Protein AF-A0A2A4JPV9-F1 (afdb_monomer)

Mean predicted aligned error: 15.72 Å

Solvent-accessible surface area (backbone atoms only — not comparable to full-atom values): 13067 Å² total; per-residue (Å²): 97,68,71,51,54,51,52,48,50,53,47,44,52,49,51,55,48,51,46,51,48,64,70,69,53,55,75,88,64,65,41,64,69,48,36,53,55,52,49,54,53,50,52,53,49,48,54,51,44,51,56,45,47,54,53,47,66,71,63,59,59,76,84,37,68,59,58,73,64,44,46,64,63,56,46,50,50,50,51,53,53,44,51,50,53,42,50,56,51,40,53,50,53,59,53,51,73,73,60,74,78,79,79,88,81,81,82,90,82,85,83,90,85,87,80,87,80,79,89,76,84,79,83,82,92,78,84,88,71,63,70,64,54,51,55,50,52,52,53,53,47,54,50,44,51,53,55,38,49,55,50,59,75,66,60,55,70,91,74,55,86,49,64,66,51,46,52,50,50,50,49,53,52,49,59,46,46,52,58,46,56,55,52,46,57,59,35,50,74,61,61,41,73,74,40,59,68,59,50,54,52,51,53,50,53,50,51,51,51,54,50,52,53,51,53,50,65,73,75,101

pLDDT: mean 81.53, std 18.92, range [29.28, 98.06]

Structure (mmCIF, N/CA/C/O backbone):
data_AF-A0A2A4JPV9-F1
#
_entry.id   AF-A0A2A4JPV9-F1
#
loop_
_atom_site.group_PDB
_atom_site.id
_atom_site.type_symbol
_atom_site.label_atom_id
_atom_site.label_alt_id
_atom_site.label_comp_id
_atom_site.label_asym_id
_atom_site.label_entity_id
_atom_site.label_seq_id
_atom_site.pdbx_PDB_ins_code
_atom_site.Cartn_x
_atom_site.Cartn_y
_atom_site.Cartn_z
_atom_site.occupancy
_atom_site.B_iso_or_equiv
_atom_site.auth_seq_id
_atom_site.auth_comp_id
_atom_site.auth_asym_id
_atom_site.auth_atom_id
_atom_site.pdbx_PDB_model_num
ATOM 1 N N . MET A 1 1 ? 19.547 -4.949 4.129 1.00 78.19 1 MET A N 1
ATOM 2 C CA . MET A 1 1 ? 18.285 -5.699 3.977 1.00 78.19 1 MET A CA 1
ATOM 3 C C . MET A 1 1 ? 18.030 -6.588 5.204 1.00 78.19 1 MET A C 1
ATOM 5 O O . MET A 1 1 ? 17.013 -6.381 5.851 1.00 78.19 1 MET A O 1
ATOM 9 N N . GLU A 1 2 ? 18.974 -7.440 5.623 1.00 83.00 2 GLU A N 1
ATOM 10 C CA . GLU A 1 2 ? 18.802 -8.352 6.779 1.00 83.00 2 GLU A CA 1
ATOM 11 C C . GLU A 1 2 ? 18.350 -7.671 8.087 1.00 83.00 2 GLU A C 1
ATOM 13 O O . GLU A 1 2 ? 17.364 -8.068 8.697 1.00 83.00 2 GLU A O 1
ATOM 18 N N . GLN A 1 3 ? 18.999 -6.569 8.481 1.00 86.69 3 GLN A N 1
ATOM 19 C CA . GLN A 1 3 ? 18.623 -5.819 9.692 1.00 86.69 3 GLN A CA 1
ATOM 20 C C . GLN A 1 3 ? 17.188 -5.268 9.638 1.00 86.69 3 GLN A C 1
ATOM 22 O O . GLN A 1 3 ? 16.496 -5.232 10.653 1.00 86.69 3 GLN A O 1
ATOM 27 N N . LEU A 1 4 ? 16.723 -4.861 8.452 1.00 87.75 4 LEU A N 1
ATOM 28 C CA . LEU A 1 4 ? 15.345 -4.403 8.276 1.00 87.75 4 LEU A CA 1
ATOM 29 C C . LEU A 1 4 ? 14.374 -5.576 8.410 1.00 87.75 4 LEU A C 1
ATOM 31 O O . LEU A 1 4 ? 13.338 -5.424 9.043 1.00 87.75 4 LEU A O 1
ATOM 35 N N . ALA A 1 5 ? 14.710 -6.751 7.873 1.00 84.94 5 ALA A N 1
ATOM 36 C CA . ALA A 1 5 ? 13.876 -7.943 8.000 1.00 84.94 5 ALA A CA 1
ATOM 37 C C . ALA A 1 5 ? 13.765 -8.444 9.451 1.00 84.94 5 ALA A C 1
ATOM 39 O O . ALA A 1 5 ? 12.679 -8.850 9.875 1.00 84.94 5 ALA A O 1
ATOM 40 N N . VAL A 1 6 ? 14.851 -8.361 10.227 1.00 90.12 6 VAL A N 1
ATOM 41 C CA . VAL A 1 6 ? 14.831 -8.639 11.672 1.00 90.12 6 VAL A CA 1
ATOM 42 C C . VAL A 1 6 ? 13.893 -7.665 12.382 1.00 90.12 6 VAL A C 1
ATOM 44 O O . VAL A 1 6 ? 12.951 -8.104 13.035 1.00 90.12 6 VAL A O 1
ATOM 47 N N . SER A 1 7 ? 14.062 -6.358 12.161 1.00 91.69 7 SER A N 1
ATOM 48 C CA . SER A 1 7 ? 13.189 -5.340 12.760 1.00 91.69 7 SER A CA 1
ATOM 49 C C . SER A 1 7 ? 11.714 -5.535 12.378 1.00 91.69 7 SER A C 1
ATOM 51 O O . SER A 1 7 ? 10.831 -5.432 13.225 1.00 91.69 7 SER A O 1
ATOM 53 N N . GLN A 1 8 ? 11.424 -5.904 11.126 1.00 92.06 8 GLN A N 1
ATOM 54 C CA . GLN A 1 8 ? 10.062 -6.242 10.701 1.00 92.06 8 GLN A CA 1
ATOM 55 C C . GLN A 1 8 ? 9.489 -7.437 11.469 1.00 92.06 8 GLN A C 1
ATOM 57 O O . GLN A 1 8 ? 8.315 -7.437 11.834 1.00 92.06 8 GLN A O 1
ATOM 62 N N . THR A 1 9 ? 10.308 -8.452 11.733 1.00 92.50 9 THR A N 1
ATOM 63 C CA . THR A 1 9 ? 9.891 -9.622 12.514 1.00 92.50 9 THR A CA 1
ATOM 64 C C . THR A 1 9 ? 9.580 -9.228 13.960 1.00 92.50 9 THR A C 1
ATOM 66 O O . THR A 1 9 ? 8.535 -9.599 14.485 1.00 92.50 9 THR A O 1
ATOM 69 N N . GLU A 1 10 ? 10.416 -8.395 14.580 1.00 94.88 10 GLU A N 1
ATOM 70 C CA . GLU A 1 10 ? 10.218 -7.912 15.954 1.00 94.88 10 GLU A CA 1
ATOM 71 C C . GLU A 1 10 ? 8.950 -7.059 16.112 1.00 94.88 10 GLU A C 1
ATOM 73 O O . GLU A 1 10 ? 8.209 -7.195 17.096 1.00 94.88 10 GLU A O 1
ATOM 78 N N . ILE A 1 11 ? 8.668 -6.189 15.138 1.00 95.00 11 ILE A N 1
ATOM 79 C CA . ILE A 1 11 ? 7.445 -5.380 15.138 1.00 95.00 11 ILE A CA 1
ATOM 80 C C . ILE A 1 11 ? 6.224 -6.283 14.938 1.00 95.00 11 ILE A C 1
ATOM 82 O O . ILE A 1 11 ? 5.230 -6.129 15.649 1.00 95.00 11 ILE A O 1
ATOM 86 N N . TYR A 1 12 ? 6.298 -7.270 14.037 1.00 94.94 12 TYR A N 1
ATOM 87 C CA . TYR A 1 12 ? 5.222 -8.247 13.857 1.00 94.94 12 TYR A CA 1
ATOM 88 C C . TYR A 1 12 ? 4.940 -9.037 15.142 1.00 94.94 12 TYR A C 1
ATOM 90 O O . TYR A 1 12 ? 3.790 -9.133 15.573 1.00 94.94 12 TYR A O 1
ATOM 98 N N . ASP A 1 13 ? 5.977 -9.524 15.821 1.00 94.69 13 ASP A N 1
ATOM 99 C CA . ASP A 1 13 ? 5.832 -10.208 17.107 1.00 94.69 13 ASP A CA 1
ATOM 100 C C . ASP A 1 13 ? 5.211 -9.294 18.171 1.00 94.69 13 ASP A C 1
ATOM 102 O O . ASP A 1 13 ? 4.418 -9.743 19.005 1.00 94.69 13 ASP A O 1
ATOM 106 N N . SER A 1 14 ? 5.527 -7.999 18.136 1.00 96.25 14 SER A N 1
ATOM 107 C CA . SER A 1 14 ? 4.928 -6.996 19.021 1.00 96.25 14 SER A CA 1
ATOM 108 C C . SER A 1 14 ? 3.437 -6.785 18.730 1.00 96.25 14 SER A C 1
ATOM 110 O O . SER A 1 14 ? 2.645 -6.722 19.674 1.00 96.25 14 SER A O 1
ATOM 112 N N . LEU A 1 15 ? 3.020 -6.787 17.457 1.00 94.06 15 LEU A N 1
ATOM 113 C CA . LEU A 1 15 ? 1.604 -6.779 17.059 1.00 94.06 15 LEU A CA 1
ATOM 114 C C . LEU A 1 15 ? 0.870 -8.031 17.565 1.00 94.06 15 LEU A C 1
ATOM 116 O O . LEU A 1 15 ? -0.200 -7.931 18.170 1.00 94.06 15 LEU A O 1
ATOM 120 N N . VAL A 1 16 ? 1.460 -9.217 17.398 1.00 93.31 16 VAL A N 1
ATOM 121 C CA . VAL A 1 16 ? 0.871 -10.482 17.874 1.00 93.31 16 VAL A CA 1
ATOM 122 C C . VAL A 1 16 ? 0.758 -10.509 19.404 1.00 93.31 16 VAL A C 1
ATOM 124 O O . VAL A 1 16 ? -0.262 -10.946 19.956 1.00 93.31 16 VAL A O 1
ATOM 127 N N . LYS A 1 17 ? 1.766 -9.998 20.120 1.00 94.38 17 LYS A N 1
ATOM 128 C CA . LYS A 1 17 ? 1.718 -9.831 21.582 1.00 94.38 17 LYS A CA 1
ATOM 129 C C . LYS A 1 17 ? 0.626 -8.847 21.995 1.00 94.38 17 LYS A C 1
ATOM 131 O O . LYS A 1 17 ? -0.124 -9.142 22.925 1.00 94.38 17 LYS A O 1
ATOM 136 N N . LEU A 1 18 ? 0.487 -7.719 21.296 1.00 93.12 18 LEU A N 1
ATOM 137 C CA . LEU A 1 18 ? -0.571 -6.739 21.545 1.00 93.12 18 LEU A CA 1
ATOM 138 C C . LEU A 1 18 ? -1.960 -7.376 21.401 1.00 93.12 18 LEU A C 1
ATOM 140 O O . LEU A 1 18 ? -2.777 -7.263 22.316 1.00 93.12 18 LEU A O 1
ATOM 144 N N . LEU A 1 19 ? -2.191 -8.121 20.314 1.00 91.75 19 LEU A N 1
ATOM 145 C CA . LEU A 1 19 ? -3.423 -8.883 20.090 1.00 91.75 19 LEU A CA 1
ATOM 146 C C . LEU A 1 19 ? -3.700 -9.869 21.229 1.00 91.75 19 LEU A C 1
ATOM 148 O O . LEU A 1 19 ? -4.816 -9.945 21.745 1.00 91.75 19 LEU A O 1
ATOM 152 N N . THR A 1 20 ? -2.679 -10.630 21.624 1.00 92.12 20 THR A N 1
ATOM 153 C CA . THR A 1 20 ? -2.782 -11.629 22.692 1.00 92.12 20 THR A CA 1
ATOM 154 C C . THR A 1 20 ? -3.154 -10.979 24.021 1.00 92.12 20 THR A C 1
ATOM 156 O O . THR A 1 20 ? -4.035 -11.479 24.718 1.00 92.12 20 THR A O 1
ATOM 159 N N . ASN A 1 21 ? -2.537 -9.844 24.349 1.00 91.81 21 ASN A N 1
ATOM 160 C CA . ASN A 1 21 ? -2.819 -9.101 25.574 1.00 91.81 21 ASN A CA 1
ATOM 161 C C . ASN A 1 21 ? -4.258 -8.572 25.585 1.00 91.81 21 ASN A C 1
ATOM 163 O O . ASN A 1 21 ? -4.984 -8.814 26.542 1.00 91.81 21 ASN A O 1
ATOM 167 N N . ILE A 1 22 ? -4.713 -7.960 24.487 1.00 90.69 22 ILE A N 1
ATOM 168 C CA . ILE A 1 22 ? -6.095 -7.467 24.367 1.00 90.69 22 ILE A CA 1
ATOM 169 C C . ILE A 1 22 ? -7.108 -8.610 24.507 1.00 90.69 22 ILE A C 1
ATOM 171 O O . ILE A 1 22 ? -8.158 -8.442 25.126 1.00 90.69 22 ILE A O 1
ATOM 175 N N . LYS A 1 23 ? -6.817 -9.796 23.961 1.00 89.25 23 LYS A N 1
ATOM 176 C CA . LYS A 1 23 ? -7.699 -10.965 24.101 1.00 89.25 23 LYS A CA 1
ATOM 177 C C . LYS A 1 23 ? -7.740 -11.509 25.530 1.00 89.25 23 LYS A C 1
ATOM 179 O O . LYS A 1 23 ? -8.811 -11.911 25.970 1.00 89.25 23 LYS A O 1
ATOM 184 N N . LYS A 1 24 ? -6.604 -11.514 26.234 1.00 90.69 24 LYS A N 1
ATOM 185 C CA . LYS A 1 24 ? -6.478 -12.040 27.604 1.00 90.69 24 LYS A CA 1
ATOM 186 C C . LYS A 1 24 ? -6.973 -11.082 28.684 1.00 90.69 24 LYS A C 1
ATOM 188 O O . LYS A 1 24 ? -7.387 -11.549 29.739 1.00 90.69 24 LYS A O 1
ATOM 193 N N . ASP A 1 25 ? -6.915 -9.776 28.444 1.00 88.88 25 ASP A N 1
ATOM 194 C CA . ASP A 1 25 ? -7.369 -8.787 29.417 1.00 88.88 25 ASP A CA 1
ATOM 195 C C . ASP A 1 25 ? -8.879 -8.930 29.682 1.00 88.88 25 ASP A C 1
ATOM 197 O O . ASP A 1 25 ? -9.691 -9.027 28.749 1.00 88.88 25 ASP A O 1
ATOM 201 N N . GLY A 1 26 ? -9.243 -8.937 30.967 1.00 84.00 26 GLY A N 1
ATOM 202 C CA . GLY A 1 26 ? -10.628 -8.996 31.431 1.00 84.00 26 GLY A CA 1
ATOM 203 C C . GLY A 1 26 ? -11.447 -7.778 30.998 1.00 84.00 26 GLY A C 1
ATOM 204 O O . GLY A 1 26 ? -10.904 -6.727 30.639 1.00 84.00 26 GLY A O 1
ATOM 205 N N . ALA A 1 27 ? -12.772 -7.928 30.987 1.00 83.12 27 ALA A N 1
ATOM 206 C CA . ALA A 1 27 ? -13.693 -6.891 30.517 1.00 83.12 27 ALA A CA 1
ATOM 207 C C . ALA A 1 27 ? -13.584 -5.599 31.345 1.00 83.12 27 ALA A C 1
ATOM 209 O O . ALA A 1 27 ? -13.641 -4.505 30.793 1.00 83.12 27 ALA A O 1
ATOM 210 N N . GLU A 1 28 ? -13.324 -5.726 32.643 1.00 82.44 28 GLU A N 1
ATOM 211 C CA . GLU A 1 28 ? -13.146 -4.632 33.596 1.00 82.44 28 GLU A CA 1
ATOM 212 C C . GLU A 1 28 ? -11.942 -3.730 33.284 1.00 82.44 28 GLU A C 1
ATOM 214 O O . GLU A 1 28 ? -11.944 -2.549 33.624 1.00 82.44 28 GLU A O 1
ATOM 219 N N . ARG A 1 29 ? -10.917 -4.256 32.598 1.00 85.94 29 ARG A N 1
ATOM 220 C CA . ARG A 1 29 ? -9.733 -3.482 32.187 1.00 85.94 29 ARG A CA 1
ATOM 221 C C . ARG A 1 29 ? -9.926 -2.754 30.863 1.00 85.94 29 ARG A C 1
ATOM 223 O O . ARG A 1 29 ? -9.192 -1.810 30.571 1.00 85.94 29 ARG A O 1
ATOM 230 N N . LYS A 1 30 ? -10.890 -3.192 30.052 1.00 89.38 30 LYS A N 1
ATOM 231 C CA . LYS A 1 30 ? -11.160 -2.665 28.713 1.00 89.38 30 LYS A CA 1
ATOM 232 C C . LYS A 1 30 ? -12.032 -1.424 28.814 1.00 89.38 30 LYS A C 1
ATOM 234 O O . LYS A 1 30 ? -13.198 -1.447 28.458 1.00 89.38 30 LYS A O 1
ATOM 239 N N . THR A 1 31 ? -11.461 -0.340 29.318 1.00 91.75 31 THR A N 1
ATOM 240 C CA . THR A 1 31 ? -12.097 0.981 29.327 1.00 91.75 31 THR A CA 1
ATOM 241 C C . THR A 1 31 ? -11.887 1.705 27.991 1.00 91.75 31 THR A C 1
ATOM 243 O O . THR A 1 31 ? -11.085 1.283 27.153 1.00 91.75 31 THR A O 1
ATOM 246 N N . ILE A 1 32 ? -12.582 2.827 27.778 1.00 88.62 32 ILE A N 1
ATOM 247 C CA . ILE A 1 32 ? -12.368 3.676 26.591 1.00 88.62 32 ILE A CA 1
ATOM 248 C C . ILE A 1 32 ? -10.915 4.174 26.542 1.00 88.62 32 ILE A C 1
ATOM 250 O O . ILE A 1 32 ? -10.281 4.125 25.492 1.00 88.62 32 ILE A O 1
ATOM 254 N N . ASP A 1 33 ? -10.369 4.600 27.683 1.00 90.94 33 ASP A N 1
ATOM 255 C CA . ASP A 1 33 ? -8.977 5.045 27.796 1.00 90.94 33 ASP A CA 1
ATOM 256 C C . ASP A 1 33 ? -7.979 3.918 27.477 1.00 90.94 33 ASP A C 1
ATOM 258 O O . ASP A 1 33 ? -7.015 4.119 26.737 1.00 90.94 33 ASP A O 1
ATOM 262 N N . TYR A 1 34 ? -8.253 2.699 27.951 1.00 92.81 34 TYR A N 1
ATOM 263 C CA . TYR A 1 34 ? -7.489 1.517 27.559 1.00 92.81 34 TYR A CA 1
ATOM 264 C C . TYR A 1 34 ? -7.513 1.320 26.037 1.00 92.81 34 TYR A C 1
ATOM 266 O O . TYR A 1 34 ? -6.457 1.140 25.433 1.00 92.81 34 TYR A O 1
ATOM 274 N N . CYS A 1 35 ? -8.691 1.391 25.407 1.00 90.69 35 CYS A N 1
ATOM 275 C CA . CYS A 1 35 ? -8.830 1.221 23.959 1.00 90.69 35 CYS A CA 1
ATOM 276 C C . CYS A 1 35 ? -8.031 2.280 23.189 1.00 90.69 35 CYS A C 1
ATOM 278 O O . CYS A 1 35 ? -7.282 1.922 22.283 1.00 90.69 35 CYS A O 1
ATOM 280 N N . LYS A 1 36 ? -8.108 3.554 23.600 1.00 91.19 36 LYS A N 1
ATOM 281 C CA . LYS A 1 36 ? -7.332 4.652 23.001 1.00 91.19 36 LYS A CA 1
ATOM 282 C C . LYS A 1 36 ? -5.826 4.410 23.092 1.00 91.19 36 LYS A C 1
ATOM 284 O O . LYS A 1 36 ? -5.144 4.465 22.074 1.00 91.19 36 LYS A O 1
ATOM 289 N N . ARG A 1 37 ? -5.314 4.047 24.275 1.00 94.19 37 ARG A N 1
ATOM 290 C CA . ARG A 1 37 ? -3.887 3.728 24.463 1.00 94.19 37 ARG A CA 1
ATOM 291 C C . ARG A 1 37 ? -3.436 2.541 23.616 1.00 94.19 37 ARG A C 1
ATOM 293 O O . ARG A 1 37 ? -2.336 2.545 23.075 1.00 94.19 37 ARG A O 1
ATOM 300 N N . LYS A 1 38 ? -4.266 1.500 23.493 1.00 93.25 38 LYS A N 1
ATOM 301 C CA . LYS A 1 38 ? -3.947 0.342 22.643 1.00 93.25 38 LYS A CA 1
ATOM 302 C C . LYS A 1 38 ? -3.955 0.699 21.161 1.00 93.25 38 LYS A C 1
ATOM 304 O O . LYS A 1 38 ? -3.098 0.194 20.443 1.00 93.25 38 LYS A O 1
ATOM 309 N N . LEU A 1 39 ? -4.876 1.559 20.729 1.00 92.31 39 LEU A N 1
ATOM 310 C CA . LEU A 1 39 ? -4.927 2.053 19.358 1.00 92.31 39 LEU A CA 1
ATOM 311 C C . LEU A 1 39 ? -3.677 2.875 19.030 1.00 92.31 39 LEU A C 1
ATOM 313 O O . LEU A 1 39 ? -3.035 2.618 18.025 1.00 92.31 39 LEU A O 1
ATOM 317 N N . GLU A 1 40 ? -3.263 3.779 19.915 1.00 92.94 40 GLU A N 1
ATOM 318 C CA . GLU A 1 40 ? -2.041 4.571 19.730 1.00 92.94 40 GLU A CA 1
ATOM 319 C C . GLU A 1 40 ? -0.786 3.691 19.593 1.00 92.94 40 GLU A C 1
ATOM 321 O O . GLU A 1 40 ? 0.019 3.879 18.680 1.00 92.94 40 GLU A O 1
ATOM 326 N N . ILE A 1 41 ? -0.640 2.678 20.455 1.00 94.69 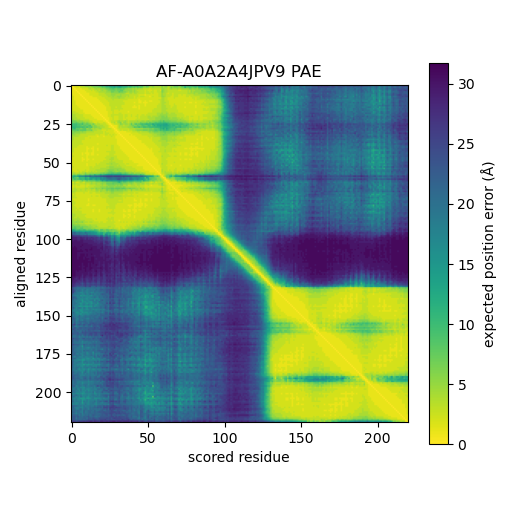41 ILE A N 1
ATOM 327 C CA . ILE A 1 41 ? 0.465 1.710 20.365 1.00 94.69 41 ILE A CA 1
ATOM 328 C C . ILE A 1 41 ? 0.414 0.947 19.034 1.00 94.69 41 ILE A C 1
ATOM 330 O O . ILE A 1 41 ? 1.449 0.755 18.395 1.00 94.69 41 ILE A O 1
ATOM 334 N N . LEU A 1 42 ? -0.780 0.517 18.615 1.00 94.88 42 LEU A N 1
ATOM 335 C CA . LEU A 1 42 ? -0.987 -0.185 17.352 1.00 94.88 42 LEU A CA 1
ATOM 336 C C . LEU A 1 42 ? -0.560 0.674 16.153 1.00 94.88 42 LEU A C 1
ATOM 338 O O . LEU A 1 42 ? 0.188 0.192 15.304 1.00 94.88 42 LEU A O 1
ATOM 342 N N . GLU A 1 43 ? -0.998 1.934 16.102 1.00 92.56 43 GLU A N 1
ATOM 343 C CA . GLU A 1 43 ? -0.658 2.865 15.020 1.00 92.56 43 GLU A CA 1
ATOM 344 C C . GLU A 1 43 ? 0.846 3.167 14.983 1.00 92.56 43 GLU A C 1
ATOM 346 O O . GLU A 1 43 ? 1.434 3.240 13.905 1.00 92.56 43 GLU A O 1
ATOM 351 N N . ASN A 1 44 ? 1.506 3.271 16.142 1.00 94.00 44 ASN A N 1
ATOM 352 C CA . ASN A 1 44 ? 2.957 3.458 16.200 1.00 94.00 44 ASN A CA 1
ATOM 353 C C . ASN A 1 44 ? 3.718 2.254 15.631 1.00 94.00 44 ASN A C 1
ATOM 355 O O . ASN A 1 44 ? 4.613 2.440 14.802 1.00 94.00 44 ASN A O 1
ATOM 359 N N . TYR A 1 45 ? 3.348 1.029 16.021 1.00 94.88 45 TYR A N 1
ATOM 360 C CA . TYR A 1 45 ? 3.955 -0.176 15.451 1.00 94.88 45 TYR A CA 1
ATOM 361 C C . TYR A 1 45 ? 3.712 -0.277 13.950 1.00 94.88 45 TYR A C 1
ATOM 363 O O . TYR A 1 45 ? 4.637 -0.587 13.201 1.00 94.88 45 TYR A O 1
ATOM 371 N N . TRP A 1 46 ? 2.496 0.019 13.494 1.00 95.75 46 TRP A N 1
ATOM 372 C CA . TRP A 1 46 ? 2.163 -0.058 12.078 1.00 95.75 46 TRP A CA 1
ATOM 373 C C . TRP A 1 46 ? 2.933 0.962 11.241 1.00 95.75 46 TRP A C 1
ATOM 375 O O . TRP A 1 46 ? 3.553 0.598 10.241 1.00 95.75 46 TRP A O 1
ATOM 385 N N . ARG A 1 47 ? 3.008 2.213 11.702 1.00 92.25 47 ARG A N 1
ATOM 386 C CA . ARG A 1 47 ? 3.785 3.268 11.042 1.00 92.25 47 ARG A CA 1
ATOM 387 C C . ARG A 1 47 ? 5.261 2.897 10.929 1.00 92.25 47 ARG A C 1
ATOM 389 O O . ARG A 1 47 ? 5.887 3.120 9.891 1.00 92.25 47 ARG A O 1
ATOM 396 N N . GLU A 1 48 ? 5.832 2.317 11.983 1.00 93.19 48 GLU A N 1
ATOM 397 C CA . GLU A 1 48 ? 7.214 1.849 11.952 1.00 93.19 48 GLU A CA 1
ATOM 398 C C . GLU A 1 48 ? 7.405 0.679 10.977 1.00 93.19 48 GLU A C 1
ATOM 400 O O . GLU A 1 48 ? 8.344 0.700 10.173 1.00 93.19 48 GLU A O 1
ATOM 405 N N . TYR A 1 49 ? 6.483 -0.288 10.983 1.00 93.56 49 TYR A N 1
ATOM 406 C CA . TYR A 1 49 ? 6.468 -1.417 10.053 1.00 93.56 49 TYR A CA 1
ATOM 407 C C . TYR A 1 49 ? 6.438 -0.937 8.595 1.00 93.56 49 TYR A C 1
ATOM 409 O O . TYR A 1 49 ? 7.252 -1.358 7.769 1.00 93.56 49 TYR A O 1
ATOM 417 N N . GLN A 1 50 ? 5.546 0.003 8.274 1.00 90.25 50 GLN A N 1
ATOM 418 C CA . GLN A 1 50 ? 5.423 0.599 6.942 1.00 90.25 50 GLN A CA 1
ATOM 419 C C . GLN A 1 50 ? 6.695 1.350 6.530 1.00 90.25 50 GLN A C 1
ATOM 421 O O . GLN A 1 50 ? 7.194 1.168 5.417 1.00 90.25 50 GLN A O 1
ATOM 426 N N . ARG A 1 51 ? 7.281 2.147 7.433 1.00 89.50 51 ARG A N 1
ATOM 427 C CA . ARG A 1 51 ? 8.551 2.848 7.180 1.00 89.50 51 ARG A CA 1
ATOM 428 C C . ARG A 1 51 ? 9.682 1.868 6.872 1.00 89.50 51 ARG A C 1
ATOM 430 O O . ARG A 1 51 ? 10.468 2.095 5.952 1.00 89.50 51 ARG A O 1
ATOM 437 N N . ASN A 1 52 ? 9.771 0.777 7.625 1.00 91.00 52 ASN A N 1
ATOM 438 C CA . ASN A 1 52 ? 10.775 -0.254 7.394 1.00 91.00 52 ASN A CA 1
ATOM 439 C C . ASN A 1 52 ? 10.513 -1.002 6.083 1.00 91.00 52 ASN A C 1
ATOM 441 O O . ASN A 1 52 ? 11.460 -1.338 5.377 1.00 91.00 52 ASN A O 1
ATOM 445 N N . HIS A 1 53 ? 9.246 -1.206 5.711 1.00 89.81 53 HIS A N 1
ATOM 446 C CA . HIS A 1 53 ? 8.867 -1.856 4.458 1.00 89.81 53 HIS A CA 1
ATOM 447 C C . HIS A 1 53 ? 9.322 -1.019 3.265 1.00 89.81 53 HIS A C 1
ATOM 449 O O . HIS A 1 53 ? 9.924 -1.553 2.336 1.00 89.81 53 HIS A O 1
ATOM 455 N N . ARG A 1 54 ? 9.132 0.304 3.338 1.00 82.56 54 ARG A N 1
ATOM 456 C CA . ARG A 1 54 ? 9.618 1.254 2.330 1.00 82.56 54 ARG A CA 1
ATOM 457 C C . ARG A 1 54 ? 11.120 1.086 2.095 1.00 82.56 54 ARG A C 1
ATOM 459 O O . ARG A 1 54 ? 11.534 0.878 0.958 1.00 82.56 54 ARG A O 1
ATOM 466 N N . LYS A 1 55 ? 11.908 1.053 3.174 1.00 85.56 55 LYS A N 1
ATOM 467 C CA . LYS A 1 55 ? 13.357 0.812 3.101 1.00 85.56 55 LYS A CA 1
ATOM 468 C C . LYS A 1 55 ? 13.689 -0.563 2.522 1.00 85.56 55 LYS A C 1
ATOM 470 O O . LYS A 1 55 ? 14.606 -0.661 1.717 1.00 85.56 55 LYS A O 1
ATOM 475 N N . CYS A 1 56 ? 12.950 -1.617 2.888 1.00 83.19 56 CYS A N 1
ATOM 476 C CA . CYS A 1 56 ? 13.130 -2.951 2.302 1.00 83.19 56 CYS A CA 1
ATOM 477 C C . CYS A 1 56 ? 12.931 -2.937 0.781 1.00 83.19 56 CYS A C 1
ATOM 479 O O . CYS A 1 56 ? 13.687 -3.590 0.068 1.00 83.19 56 CYS A O 1
ATOM 481 N N . CYS A 1 57 ? 11.933 -2.198 0.293 1.00 80.00 57 CYS A N 1
ATOM 482 C CA . CYS A 1 57 ? 11.645 -2.058 -1.134 1.00 80.00 57 CYS A CA 1
ATOM 483 C C . CYS A 1 57 ? 12.695 -1.224 -1.886 1.00 80.00 57 CYS A C 1
ATOM 485 O O . CYS A 1 57 ? 12.839 -1.395 -3.090 1.00 80.00 57 CYS A O 1
ATOM 487 N N . GLU A 1 58 ? 13.423 -0.334 -1.208 1.00 76.62 58 GLU A N 1
ATOM 488 C CA . GLU A 1 58 ? 14.507 0.462 -1.807 1.00 76.62 58 GLU A CA 1
ATOM 489 C C . GLU A 1 58 ? 15.801 -0.347 -1.977 1.00 76.62 58 GLU A C 1
ATOM 491 O O . GLU A 1 58 ? 16.501 -0.192 -2.972 1.00 76.62 58 GLU A O 1
ATOM 496 N N . VAL A 1 59 ? 16.109 -1.246 -1.036 1.00 74.12 59 VAL A N 1
ATOM 497 C CA . VAL A 1 59 ? 17.321 -2.094 -1.059 1.00 74.12 59 VAL A CA 1
ATOM 498 C C . VAL A 1 59 ? 17.075 -3.459 -1.718 1.00 74.12 59 VAL A C 1
ATOM 500 O O . VAL A 1 59 ? 17.668 -4.459 -1.318 1.00 74.12 59 VAL A O 1
ATOM 503 N N . ALA A 1 60 ? 16.132 -3.508 -2.661 1.00 60.91 60 ALA A N 1
ATOM 504 C CA . ALA A 1 60 ? 15.412 -4.710 -3.067 1.00 60.91 60 ALA A CA 1
ATOM 505 C C . ALA A 1 60 ? 16.298 -5.894 -3.501 1.00 60.91 60 ALA A C 1
ATOM 507 O O . ALA A 1 60 ? 16.907 -5.893 -4.566 1.00 60.91 60 ALA A O 1
ATOM 508 N N . GLU A 1 61 ? 16.214 -6.974 -2.725 1.00 66.12 61 GLU A N 1
ATOM 509 C CA . GLU A 1 61 ? 16.465 -8.344 -3.170 1.00 66.12 61 GLU A CA 1
ATOM 510 C C . GLU A 1 61 ? 15.117 -9.078 -3.132 1.00 66.12 61 GLU A C 1
ATOM 512 O O . GLU A 1 61 ? 14.711 -9.601 -2.095 1.00 66.12 61 GLU A O 1
ATOM 517 N N . PHE A 1 62 ? 14.365 -9.084 -4.239 1.00 62.81 62 PHE A N 1
ATOM 518 C CA . PHE A 1 62 ? 12.994 -9.631 -4.279 1.00 62.81 62 PHE A CA 1
ATOM 519 C C . PHE A 1 62 ? 12.901 -11.132 -3.944 1.00 62.81 62 PHE A C 1
ATOM 521 O O . PHE A 1 62 ? 11.830 -11.617 -3.583 1.00 62.81 62 PHE A O 1
ATOM 528 N N . ASN A 1 63 ? 14.025 -11.852 -3.991 1.00 74.19 63 ASN A N 1
ATOM 529 C CA . ASN A 1 63 ? 14.126 -13.249 -3.559 1.00 74.19 63 ASN A CA 1
ATOM 530 C C . ASN A 1 63 ? 14.216 -13.409 -2.036 1.00 74.19 63 ASN A C 1
ATOM 532 O O . ASN A 1 63 ? 14.196 -14.531 -1.528 1.00 74.19 63 ASN A O 1
ATOM 536 N N . HIS A 1 64 ? 14.314 -12.310 -1.289 1.00 82.62 64 HIS A N 1
ATOM 537 C CA . HIS A 1 64 ? 14.416 -12.376 0.152 1.00 82.62 64 HIS A CA 1
ATOM 538 C C . HIS A 1 64 ? 13.143 -12.949 0.792 1.00 82.62 64 HIS A C 1
ATOM 540 O O . HIS A 1 64 ? 12.017 -12.700 0.350 1.00 82.62 64 HIS A O 1
ATOM 546 N N . VAL A 1 65 ? 13.327 -13.682 1.893 1.00 83.81 65 VAL A N 1
ATOM 547 C CA . VAL A 1 65 ? 12.272 -14.375 2.651 1.00 83.81 65 VAL A CA 1
ATOM 548 C C . VAL A 1 65 ? 11.119 -13.441 3.031 1.00 83.81 65 VAL A C 1
ATOM 550 O O . VAL A 1 65 ? 9.962 -13.851 3.043 1.00 83.81 65 VAL A O 1
ATOM 553 N N . TYR A 1 66 ? 11.426 -12.172 3.300 1.00 86.31 66 TYR A N 1
ATOM 554 C CA . TYR A 1 66 ? 10.439 -11.140 3.612 1.00 86.31 66 TYR A CA 1
ATOM 555 C C . TYR A 1 66 ? 9.386 -10.955 2.503 1.00 86.31 66 TYR A C 1
ATOM 557 O O . TYR A 1 66 ? 8.191 -10.855 2.792 1.00 86.31 66 TYR A O 1
ATOM 565 N N . PHE A 1 67 ? 9.822 -10.942 1.240 1.00 84.12 67 PHE A N 1
ATOM 566 C CA . PHE A 1 67 ? 8.945 -10.760 0.084 1.00 84.12 67 PHE A CA 1
ATOM 567 C C . PHE A 1 67 ? 8.288 -12.074 -0.325 1.00 84.12 67 PHE A C 1
ATOM 569 O O . PHE A 1 67 ? 7.077 -12.121 -0.514 1.00 84.12 67 PHE A O 1
ATOM 576 N N . THR A 1 68 ? 9.051 -13.168 -0.377 1.00 85.06 68 THR A N 1
ATOM 577 C CA . THR A 1 68 ? 8.526 -14.478 -0.803 1.00 85.06 68 THR A CA 1
ATOM 578 C C . THR A 1 68 ? 7.486 -15.052 0.161 1.00 85.06 68 THR A C 1
ATOM 580 O O . THR A 1 68 ? 6.592 -15.781 -0.264 1.00 85.06 68 THR A O 1
ATOM 583 N N . LYS A 1 69 ? 7.543 -14.702 1.454 1.00 86.19 69 LYS A N 1
ATOM 584 C CA . LYS A 1 69 ? 6.542 -15.115 2.453 1.00 86.19 69 LYS A CA 1
ATOM 585 C C . LYS A 1 69 ? 5.386 -14.130 2.638 1.00 86.19 69 LYS A C 1
ATOM 587 O O . LYS A 1 69 ? 4.575 -14.367 3.544 1.00 86.19 69 LYS A O 1
ATOM 592 N N . ASN A 1 70 ? 5.303 -13.070 1.826 1.00 85.62 70 ASN A N 1
ATOM 593 C CA . ASN A 1 70 ? 4.310 -11.996 1.943 1.00 85.62 70 ASN A CA 1
ATOM 594 C C . ASN A 1 70 ? 4.204 -11.465 3.386 1.00 85.62 70 ASN A C 1
ATOM 596 O O . ASN A 1 70 ? 3.115 -11.366 3.952 1.00 85.62 70 ASN A O 1
ATOM 600 N N . CYS A 1 71 ? 5.349 -11.185 4.024 1.00 88.94 71 CYS A N 1
ATOM 601 C CA . CYS A 1 71 ? 5.377 -10.776 5.432 1.00 88.94 71 CYS A CA 1
ATOM 602 C C . CYS A 1 71 ? 4.597 -9.477 5.678 1.00 88.94 71 CYS A C 1
ATOM 604 O O . CYS A 1 71 ? 3.935 -9.360 6.705 1.00 88.94 71 CYS A O 1
ATOM 606 N N . PHE A 1 72 ? 4.632 -8.544 4.721 1.00 88.00 72 PHE A N 1
ATOM 607 C CA . PHE A 1 72 ? 3.881 -7.294 4.811 1.00 88.00 72 PHE A CA 1
ATOM 608 C C . PHE A 1 72 ? 2.368 -7.527 4.859 1.00 88.00 72 PHE A C 1
ATOM 610 O O . PHE A 1 72 ? 1.721 -7.039 5.778 1.00 88.00 72 PHE A O 1
ATOM 617 N N . ASP A 1 73 ? 1.824 -8.334 3.942 1.00 84.75 73 ASP A N 1
ATOM 618 C CA . ASP A 1 73 ? 0.382 -8.616 3.899 1.00 84.75 73 ASP A CA 1
ATOM 619 C C . ASP A 1 73 ? -0.095 -9.289 5.203 1.00 84.75 73 ASP A C 1
ATOM 621 O O . ASP A 1 73 ? -1.146 -8.955 5.743 1.00 84.75 73 ASP A O 1
ATOM 625 N N . LYS A 1 74 ? 0.712 -10.196 5.773 1.00 90.38 74 LYS A N 1
ATOM 626 C CA . LYS A 1 74 ? 0.402 -10.839 7.065 1.00 90.38 74 LYS A CA 1
ATOM 627 C C . LYS A 1 74 ? 0.404 -9.857 8.233 1.00 90.38 74 LYS A C 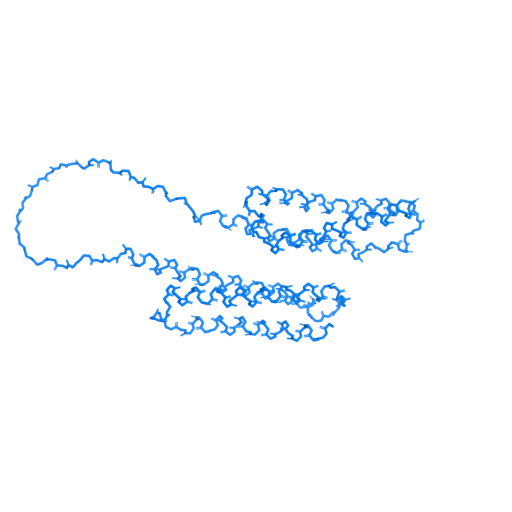1
ATOM 629 O O . LYS A 1 74 ? -0.399 -9.992 9.156 1.00 90.38 74 LYS A O 1
ATOM 634 N N . ALA A 1 75 ? 1.338 -8.909 8.234 1.00 91.88 75 ALA A N 1
ATOM 635 C CA . ALA A 1 75 ? 1.395 -7.872 9.254 1.00 91.88 75 ALA A CA 1
ATOM 636 C C . ALA A 1 75 ? 0.219 -6.894 9.124 1.00 91.88 75 ALA A C 1
ATOM 638 O O . ALA A 1 75 ? -0.370 -6.530 10.140 1.00 91.88 75 ALA A O 1
ATOM 639 N N . GLU A 1 76 ? -0.163 -6.544 7.894 1.00 90.75 76 GLU A N 1
ATOM 640 C CA . GLU A 1 76 ? -1.335 -5.717 7.592 1.00 90.75 76 GLU A CA 1
ATOM 641 C C . GLU A 1 76 ? -2.627 -6.377 8.084 1.00 90.75 76 GLU A C 1
ATOM 643 O O . GLU A 1 76 ? -3.425 -5.754 8.782 1.00 90.75 76 GLU A O 1
ATOM 648 N N . GLU A 1 77 ? -2.808 -7.669 7.805 1.00 89.00 77 GLU A N 1
ATOM 649 C CA . GLU A 1 77 ? -3.960 -8.431 8.287 1.00 89.00 77 GLU A CA 1
ATOM 650 C C . GLU A 1 77 ? -4.029 -8.446 9.823 1.00 89.00 77 GLU A C 1
ATOM 652 O O . GLU A 1 77 ? -5.092 -8.216 10.409 1.00 89.00 77 GLU A O 1
ATOM 657 N N . ALA A 1 78 ? -2.890 -8.657 10.493 1.00 91.12 78 ALA A N 1
ATOM 658 C CA . ALA A 1 78 ? -2.813 -8.608 11.949 1.00 91.12 78 ALA A CA 1
ATOM 659 C C . ALA A 1 78 ? -3.170 -7.214 12.491 1.00 91.12 78 ALA A C 1
ATOM 661 O O . ALA A 1 78 ? -3.968 -7.112 13.425 1.00 91.12 78 ALA A O 1
ATOM 662 N N . TYR A 1 79 ? -2.629 -6.151 11.891 1.00 94.62 79 TYR A N 1
ATOM 663 C CA . TYR A 1 79 ? -2.938 -4.765 12.246 1.00 94.62 79 TYR A CA 1
ATOM 664 C C . TYR A 1 79 ? -4.440 -4.476 12.137 1.00 94.62 79 TYR A C 1
ATOM 666 O O . TYR A 1 79 ? -5.061 -4.056 13.118 1.00 94.62 79 TYR A O 1
ATOM 674 N N . LEU A 1 80 ? -5.049 -4.785 10.988 1.00 89.50 80 LEU A N 1
ATOM 675 C CA . LEU A 1 80 ? -6.475 -4.561 10.746 1.00 89.50 80 LEU A CA 1
ATOM 676 C C . LEU A 1 80 ? -7.347 -5.363 11.717 1.00 89.50 80 LEU A C 1
ATOM 678 O O . LEU A 1 80 ? -8.316 -4.834 12.263 1.00 89.50 80 LEU A O 1
ATOM 682 N N . SER A 1 81 ? -6.980 -6.617 11.990 1.00 90.06 81 SER A N 1
ATOM 683 C CA . SER A 1 81 ? -7.681 -7.470 12.955 1.00 90.06 81 SER A CA 1
ATOM 684 C C . SER A 1 81 ? -7.666 -6.872 14.367 1.00 90.06 81 SER A C 1
ATOM 686 O O . SER A 1 81 ? -8.704 -6.807 15.033 1.00 90.06 81 SER A O 1
ATOM 688 N N . ILE A 1 82 ? -6.508 -6.3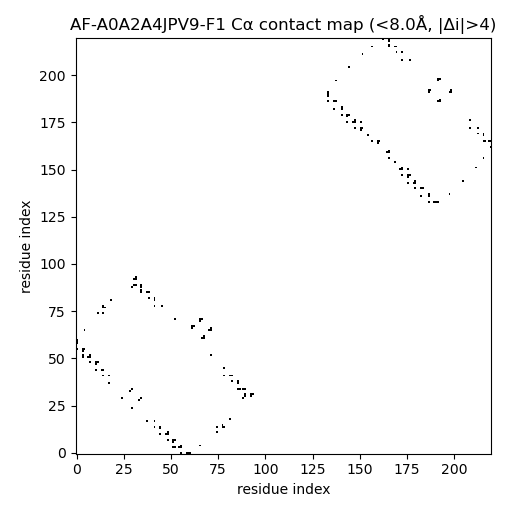79 14.823 1.00 92.69 82 ILE A N 1
ATOM 689 C CA . ILE A 1 82 ? -6.378 -5.731 16.135 1.00 92.69 82 ILE A CA 1
ATOM 690 C C . ILE A 1 82 ? -7.207 -4.445 16.175 1.00 92.69 82 ILE A C 1
ATOM 692 O O . ILE A 1 82 ? -7.980 -4.256 17.117 1.00 92.69 82 ILE A O 1
ATOM 696 N N . LYS A 1 83 ? -7.097 -3.592 15.149 1.00 92.25 83 LYS A N 1
ATOM 697 C CA . LYS A 1 83 ? -7.837 -2.325 15.048 1.00 92.25 83 LYS A CA 1
ATOM 698 C C . LYS A 1 83 ? -9.346 -2.555 15.123 1.00 92.25 83 LYS A C 1
ATOM 700 O O . LYS A 1 83 ? -10.031 -1.918 15.920 1.00 92.25 83 LYS A O 1
ATOM 705 N N . GLN A 1 84 ? -9.853 -3.552 14.396 1.00 91.00 84 GLN A N 1
ATOM 706 C CA . GLN A 1 84 ? -11.260 -3.955 14.452 1.00 91.00 84 GLN A CA 1
ATOM 707 C C . GLN A 1 84 ? -11.693 -4.423 15.846 1.00 91.00 84 GLN A C 1
ATOM 709 O O . GLN A 1 84 ? -12.785 -4.075 16.294 1.00 91.00 84 GLN A O 1
ATOM 714 N N . ILE A 1 85 ? -10.870 -5.209 16.549 1.00 91.31 85 ILE A N 1
ATOM 715 C CA . ILE A 1 85 ? -11.177 -5.655 17.918 1.00 91.31 85 ILE A CA 1
ATOM 716 C C . ILE A 1 85 ? -11.257 -4.462 18.874 1.00 91.31 85 ILE A C 1
ATOM 718 O O . ILE A 1 85 ? -12.183 -4.399 19.687 1.00 91.31 85 ILE A O 1
ATOM 722 N N . ILE A 1 86 ? -10.311 -3.523 18.781 1.00 91.75 86 ILE A N 1
ATOM 723 C CA . ILE A 1 86 ? -10.280 -2.326 19.629 1.00 91.75 86 ILE A CA 1
ATOM 724 C C . ILE A 1 86 ? -11.522 -1.467 19.372 1.00 91.75 86 ILE A C 1
ATOM 726 O O . ILE A 1 86 ? -12.242 -1.159 20.321 1.00 91.75 86 ILE A O 1
ATOM 730 N N . ASN A 1 87 ? -11.832 -1.168 18.108 1.00 89.56 87 ASN A N 1
ATOM 731 C CA . ASN A 1 87 ? -12.982 -0.336 17.744 1.00 89.56 87 ASN A CA 1
ATOM 732 C C . ASN A 1 87 ? -14.308 -0.973 18.173 1.00 89.56 87 ASN A C 1
ATOM 734 O O . ASN A 1 87 ? -15.099 -0.329 18.856 1.00 89.56 87 ASN A O 1
ATOM 738 N N . LYS A 1 88 ? -14.509 -2.274 17.913 1.00 90.56 88 LYS A N 1
ATOM 739 C CA . LYS A 1 88 ? -15.703 -3.001 18.387 1.00 90.56 88 LYS A CA 1
ATOM 740 C C . LYS A 1 88 ? -15.832 -2.996 19.908 1.00 90.56 88 LYS A C 1
ATOM 742 O O . LYS A 1 88 ? -16.941 -2.982 20.437 1.00 90.56 88 LYS A O 1
ATOM 747 N N . THR A 1 89 ? -14.713 -3.062 20.627 1.00 90.31 89 THR A N 1
ATOM 748 C CA . THR A 1 89 ? -14.720 -2.982 22.094 1.00 90.31 89 THR A CA 1
ATOM 749 C C . THR A 1 89 ? -15.132 -1.582 22.542 1.00 90.31 89 THR A C 1
ATOM 751 O O . THR A 1 89 ? -16.004 -1.446 23.394 1.00 90.31 89 THR A O 1
ATOM 754 N N . MET A 1 90 ? -14.574 -0.544 21.921 1.00 90.19 90 MET A N 1
ATOM 755 C CA . MET A 1 90 ? -14.888 0.849 22.224 1.00 90.19 90 MET A CA 1
ATOM 756 C C . MET A 1 90 ? -16.351 1.206 21.914 1.00 90.19 90 MET A C 1
ATOM 758 O O . MET A 1 90 ? -17.012 1.815 22.752 1.00 90.19 90 MET A O 1
ATOM 762 N N . GLU A 1 91 ? -16.896 0.755 20.782 1.00 88.50 91 GLU A N 1
ATOM 763 C CA . GLU A 1 91 ? -18.314 0.919 20.424 1.00 88.50 91 GLU A CA 1
ATOM 764 C C . GLU A 1 91 ? -19.255 0.297 21.463 1.00 88.50 91 GLU A C 1
ATOM 766 O O . GLU A 1 91 ? -20.244 0.917 21.865 1.00 88.50 91 GLU A O 1
ATOM 771 N N . LYS A 1 92 ? -18.938 -0.912 21.947 1.00 89.69 92 LYS A N 1
ATOM 772 C CA . LYS A 1 92 ? -19.725 -1.579 22.995 1.00 89.69 92 LYS A CA 1
ATOM 773 C C . LYS A 1 92 ? -19.736 -0.785 24.297 1.00 89.69 92 LYS A C 1
ATOM 775 O O . LYS A 1 92 ? -20.790 -0.666 24.909 1.00 89.69 92 LYS A O 1
ATOM 780 N N . LEU A 1 93 ? -18.598 -0.222 24.700 1.00 88.75 93 LEU A N 1
ATOM 781 C CA . LEU A 1 93 ? -18.500 0.598 25.914 1.00 88.75 93 LEU A CA 1
ATOM 782 C C . LEU A 1 93 ? -19.292 1.901 25.787 1.00 88.75 93 LEU A C 1
ATOM 784 O O . LEU A 1 93 ? -19.984 2.297 26.720 1.00 88.75 93 LEU A O 1
ATOM 788 N N . LEU A 1 94 ? -19.228 2.548 24.620 1.00 86.56 94 LEU A N 1
ATOM 789 C CA . LEU A 1 94 ? -19.992 3.764 24.342 1.00 86.56 94 LEU A CA 1
ATOM 790 C C . LEU A 1 94 ? -21.502 3.498 24.330 1.00 86.56 94 LEU A C 1
ATOM 792 O O . LEU A 1 94 ? -22.269 4.320 24.822 1.00 86.56 94 LEU A O 1
ATOM 796 N N . THR A 1 95 ? -21.923 2.342 23.812 1.00 85.19 95 THR A N 1
ATOM 797 C CA . THR A 1 95 ? -23.337 1.937 23.784 1.00 85.19 95 THR A CA 1
ATOM 798 C C . THR A 1 95 ? -23.837 1.534 25.175 1.00 85.19 95 THR A C 1
ATOM 800 O O . THR A 1 95 ? -24.944 1.904 25.554 1.00 85.19 95 THR A O 1
ATOM 803 N N . ALA A 1 96 ? -23.014 0.838 25.968 1.00 76.69 96 ALA A N 1
ATOM 804 C CA . ALA A 1 96 ? -23.349 0.454 27.340 1.00 76.69 96 ALA A CA 1
ATOM 805 C C . ALA A 1 96 ? -23.510 1.671 28.269 1.00 76.69 96 ALA A C 1
ATOM 807 O O . ALA A 1 96 ? -24.431 1.697 29.077 1.00 76.69 96 ALA A O 1
ATOM 808 N N . ASN A 1 97 ? -22.694 2.719 28.099 1.00 61.53 97 ASN A N 1
ATOM 809 C CA . ASN A 1 97 ? -22.828 3.972 28.855 1.00 61.53 97 ASN A CA 1
ATOM 810 C C . ASN A 1 97 ? -24.073 4.808 28.487 1.00 61.53 97 ASN A C 1
ATOM 812 O O . ASN A 1 97 ? -24.359 5.787 29.168 1.00 61.53 97 ASN A O 1
ATOM 816 N N . GLN A 1 98 ? -24.805 4.462 27.421 1.00 59.72 98 GLN A N 1
ATOM 817 C CA . GLN A 1 98 ? -26.081 5.104 27.065 1.00 59.72 98 GLN A CA 1
ATOM 818 C C . GLN A 1 98 ? -27.302 4.342 27.606 1.00 59.72 98 GLN A C 1
ATOM 820 O O . GLN A 1 98 ? -28.418 4.852 27.535 1.00 59.72 98 GLN A O 1
ATOM 825 N N . GLN A 1 99 ? -27.105 3.138 28.151 1.00 49.41 99 GLN A N 1
ATOM 826 C CA . GLN A 1 99 ? -28.142 2.312 28.768 1.00 49.41 99 GLN A CA 1
ATOM 827 C C . GLN A 1 99 ? -27.876 2.178 30.271 1.00 49.41 99 GLN A C 1
ATOM 829 O O . GLN A 1 99 ? -27.582 1.092 30.760 1.00 49.41 99 GLN A O 1
ATOM 834 N N . GLU A 1 100 ? -27.978 3.273 31.024 1.00 40.50 100 GLU A N 1
ATOM 835 C CA . GLU A 1 100 ? -28.162 3.156 32.473 1.00 40.50 100 GLU A CA 1
ATOM 836 C C . GLU A 1 100 ? -29.651 2.853 32.745 1.00 40.50 100 GLU A C 1
ATOM 838 O O . GLU A 1 100 ? -30.516 3.631 32.328 1.00 40.50 100 GLU A O 1
ATOM 843 N N . PRO A 1 101 ? -30.003 1.722 33.388 1.00 44.56 101 PRO A N 1
ATOM 844 C CA . PRO A 1 101 ? -31.369 1.468 33.825 1.00 44.56 101 PRO A CA 1
ATOM 845 C C . PRO A 1 101 ? -31.708 2.418 34.976 1.00 44.56 101 PRO A C 1
ATOM 847 O O . PRO A 1 101 ? -30.995 2.466 35.978 1.00 44.56 101 PRO A O 1
ATOM 850 N N . LEU A 1 102 ? -32.817 3.149 34.845 1.00 42.91 102 LEU A N 1
ATOM 851 C CA . LEU A 1 102 ? -33.431 3.885 35.952 1.00 42.91 102 LEU A CA 1
ATOM 852 C C . LEU A 1 102 ? -33.599 2.959 37.179 1.00 42.91 102 LEU A C 1
ATOM 854 O O . LEU A 1 102 ? -33.984 1.796 37.010 1.00 42.91 102 LEU A O 1
ATOM 858 N N . PRO A 1 103 ? -33.341 3.444 38.408 1.00 46.88 103 PRO A N 1
ATOM 859 C CA . PRO A 1 103 ? -33.508 2.638 39.613 1.00 46.88 103 PRO A CA 1
ATOM 860 C C . PRO A 1 103 ? -34.985 2.244 39.803 1.00 46.88 103 PRO A C 1
ATOM 862 O O . PRO A 1 103 ? -35.875 3.029 39.461 1.00 46.88 103 PRO A O 1
ATOM 865 N N . PRO A 1 104 ? -35.281 1.052 40.356 1.00 46.34 104 PRO A N 1
ATOM 866 C CA . PRO A 1 104 ? -36.653 0.610 40.560 1.00 46.34 104 PRO A CA 1
ATOM 867 C C . PRO A 1 104 ? -37.298 1.422 41.690 1.00 46.34 104 PRO A C 1
ATOM 869 O O . PRO A 1 104 ? -36.954 1.273 42.862 1.00 46.34 104 PRO A O 1
ATOM 872 N N . LEU A 1 105 ? -38.237 2.297 41.323 1.00 36.28 105 LEU A N 1
ATOM 873 C CA . LEU A 1 105 ? -39.135 2.965 42.261 1.00 36.28 105 LEU A CA 1
ATOM 874 C C . LEU A 1 105 ? -40.178 1.964 42.765 1.00 36.28 105 LEU A C 1
ATOM 876 O O . LEU A 1 105 ? -40.851 1.282 41.993 1.00 36.28 105 LEU A O 1
ATOM 880 N N . VAL A 1 106 ? -40.261 1.879 44.087 1.00 45.25 106 VAL A N 1
ATOM 881 C CA . VAL A 1 106 ? -41.165 1.021 44.846 1.00 45.25 106 VAL A CA 1
ATOM 882 C C . VAL A 1 106 ? -42.560 1.665 44.906 1.00 45.25 106 VAL A C 1
ATOM 884 O O . VAL A 1 106 ? -42.673 2.859 45.156 1.00 45.25 106 VAL A O 1
ATOM 887 N N . GLU A 1 107 ? -43.577 0.817 44.730 1.00 38.75 107 GLU A N 1
ATOM 888 C CA . GLU A 1 107 ? -44.977 0.906 45.189 1.00 38.75 107 GLU A CA 1
ATOM 889 C C . GLU A 1 107 ? -46.003 1.914 44.607 1.00 38.75 107 GLU A C 1
ATOM 891 O O . GLU A 1 107 ? -45.947 3.121 44.798 1.00 38.75 107 GLU A O 1
ATOM 896 N N . ALA A 1 108 ? -47.062 1.285 44.064 1.00 36.81 108 ALA A N 1
ATOM 897 C CA . ALA A 1 108 ? -48.499 1.531 44.266 1.00 36.81 108 ALA A CA 1
ATOM 898 C C . ALA A 1 108 ? -49.205 2.743 43.613 1.00 36.81 108 ALA A C 1
ATOM 900 O O . ALA A 1 108 ? -48.954 3.897 43.936 1.00 36.81 108 ALA A O 1
ATOM 901 N N . GLY A 1 109 ? -50.255 2.435 42.828 1.00 30.91 109 GLY A N 1
ATOM 902 C CA . GLY A 1 109 ? -51.438 3.302 42.692 1.00 30.91 109 GLY A CA 1
ATOM 903 C C . GLY A 1 109 ? -51.957 3.567 41.272 1.00 30.91 109 GLY A C 1
ATOM 904 O O . GLY A 1 109 ? -51.538 4.512 40.628 1.00 30.91 109 GLY A O 1
ATOM 905 N N . THR A 1 110 ? -52.943 2.767 40.849 1.00 31.08 110 THR A N 1
ATOM 906 C CA . THR A 1 110 ? -54.155 3.131 40.069 1.00 31.08 110 THR A CA 1
ATOM 907 C C . THR A 1 110 ? -54.124 4.102 38.863 1.00 31.08 110 THR A C 1
ATOM 909 O O . THR A 1 110 ? -53.988 5.307 39.016 1.00 31.08 110 THR A O 1
ATOM 912 N N . SER A 1 111 ? -54.603 3.551 37.733 1.00 32.22 111 SER A N 1
ATOM 913 C CA . SER A 1 111 ? -55.667 4.074 36.841 1.00 32.22 111 SER A CA 1
ATOM 914 C C . SER A 1 111 ? -55.349 5.108 35.739 1.00 32.22 111 SER A C 1
ATOM 916 O O . SER A 1 111 ? -55.158 6.285 36.002 1.00 32.22 111 SER A O 1
ATOM 918 N N . ASN A 1 112 ? -55.482 4.616 34.495 1.00 34.94 112 ASN A N 1
ATOM 919 C CA . ASN A 1 112 ? -56.033 5.209 33.259 1.00 34.94 112 ASN A CA 1
ATOM 920 C C . ASN A 1 112 ? -55.800 6.700 32.940 1.00 34.94 112 ASN A C 1
ATOM 922 O O . ASN A 1 112 ? -56.408 7.555 33.574 1.00 34.94 112 ASN A O 1
ATOM 926 N N . GLN A 1 113 ? -55.150 6.981 31.799 1.00 34.00 113 GLN A N 1
ATOM 927 C CA . GLN A 1 113 ? -55.792 7.632 30.638 1.00 34.00 113 GLN A CA 1
ATOM 928 C C . GLN A 1 113 ? -54.877 7.684 29.400 1.00 34.00 113 GLN A C 1
ATOM 930 O O . GLN A 1 113 ? -53.656 7.777 29.494 1.00 34.00 113 GLN A O 1
ATOM 935 N N . GLU A 1 114 ? -55.536 7.575 28.249 1.00 32.62 114 GLU A N 1
ATOM 936 C CA . GLU A 1 114 ? -55.056 7.687 26.870 1.00 32.62 114 GLU A CA 1
ATOM 937 C C . GLU A 1 114 ? -54.558 9.106 26.539 1.00 32.62 114 GLU A C 1
ATOM 939 O O . GLU A 1 114 ? -55.025 10.077 27.133 1.00 32.62 114 GLU A O 1
ATOM 944 N N . GLY A 1 115 ? -53.692 9.250 25.526 1.00 30.52 115 GLY A N 1
ATOM 945 C CA . GLY A 1 115 ? -53.468 10.557 24.894 1.00 30.52 115 GLY A CA 1
ATOM 946 C C . GLY A 1 115 ? -52.110 10.752 24.231 1.00 30.52 115 GLY A C 1
ATOM 947 O O . GLY A 1 115 ? -51.233 11.396 24.789 1.00 30.52 115 GLY A O 1
ATOM 948 N N . ASP A 1 116 ? -51.988 10.166 23.044 1.00 29.28 116 ASP A N 1
ATOM 949 C CA . ASP A 1 116 ? -51.035 10.374 21.945 1.00 29.28 116 ASP A CA 1
ATOM 950 C C . ASP A 1 116 ? -49.982 11.505 22.071 1.00 29.28 116 ASP A C 1
ATOM 952 O O . ASP A 1 116 ? -50.286 12.693 22.193 1.00 29.28 116 ASP A O 1
ATOM 956 N N . SER A 1 117 ? -48.710 11.102 21.992 1.00 32.44 117 SER A N 1
ATOM 957 C CA . SER A 1 117 ? -47.531 11.963 22.088 1.00 32.44 117 SER A CA 1
ATOM 958 C C . SER A 1 117 ? -47.104 12.505 20.728 1.00 32.44 117 SER A C 1
ATOM 960 O O . SER A 1 117 ? -46.744 11.770 19.810 1.00 32.44 117 SER A O 1
ATOM 962 N N . SER A 1 118 ? -47.046 13.831 20.665 1.00 35.69 118 SER A N 1
ATOM 963 C CA . SER A 1 118 ? -46.404 14.640 19.637 1.00 35.69 118 SER A CA 1
ATOM 964 C C . SER A 1 118 ? -45.031 14.100 19.217 1.00 35.69 118 SER A C 1
ATOM 966 O O . SER A 1 118 ? -44.131 13.903 20.035 1.00 35.69 118 SER A O 1
ATOM 968 N N . GLN A 1 119 ? -44.876 13.931 17.903 1.00 37.53 119 GLN A N 1
ATOM 969 C CA . GLN A 1 119 ? -43.654 13.551 17.199 1.00 37.53 119 GLN A CA 1
ATOM 970 C C . GLN A 1 119 ? -42.458 14.430 17.605 1.00 37.53 119 GLN A C 1
ATOM 972 O O . GLN A 1 119 ? -42.343 15.593 17.209 1.00 37.53 119 GLN A O 1
ATOM 977 N N . LEU A 1 120 ? -41.534 13.847 18.368 1.00 32.06 120 LEU A N 1
ATOM 978 C CA . LEU A 1 120 ? -40.218 14.407 18.652 1.00 32.06 120 LEU A CA 1
ATOM 979 C C . LEU A 1 120 ? -39.231 14.000 17.555 1.00 32.06 120 LEU A C 1
ATOM 981 O O . LEU A 1 120 ? -39.047 12.828 17.232 1.00 32.06 120 LEU A O 1
ATOM 985 N N . ARG A 1 121 ? -38.601 15.028 16.989 1.00 39.56 121 ARG A N 1
ATOM 986 C CA . ARG A 1 121 ? -37.537 14.977 15.988 1.00 39.56 121 ARG A CA 1
ATOM 987 C C . ARG A 1 121 ? -36.383 14.079 16.446 1.00 39.56 121 ARG A C 1
ATOM 989 O O . ARG A 1 121 ? -35.707 14.383 17.423 1.00 39.56 121 ARG A O 1
ATOM 996 N N . THR A 1 122 ? -36.094 13.042 15.670 1.00 36.34 122 THR A N 1
ATOM 997 C CA . THR A 1 122 ? -34.810 12.328 15.680 1.00 36.34 122 THR A CA 1
ATOM 998 C C . THR A 1 122 ? -33.691 13.224 15.138 1.00 36.34 122 THR A C 1
ATOM 1000 O O . THR A 1 122 ? -33.812 13.694 14.002 1.00 36.34 122 THR A O 1
ATOM 1003 N N . PRO A 1 123 ? -32.573 13.422 15.859 1.00 43.94 123 PRO A N 1
ATOM 1004 C CA . PRO A 1 123 ? -31.342 13.906 15.258 1.00 43.94 123 PRO A CA 1
ATOM 1005 C C . PRO A 1 123 ? -30.676 12.762 14.492 1.00 43.94 123 PRO A C 1
ATOM 1007 O O . PRO A 1 123 ? -30.506 11.645 14.978 1.00 43.94 123 PRO A O 1
ATOM 1010 N N . GLN A 1 124 ? -30.337 13.073 13.253 1.00 40.59 124 GLN A N 1
ATOM 1011 C CA . GLN A 1 124 ? -29.768 12.203 12.242 1.00 40.59 124 GLN A CA 1
ATOM 1012 C C . GLN A 1 124 ? -28.353 11.753 12.649 1.00 40.59 124 GLN A C 1
ATOM 1014 O O . GLN A 1 124 ? -27.438 12.567 12.722 1.00 40.59 124 GLN A O 1
ATOM 1019 N N . ARG A 1 125 ? -28.177 10.447 12.882 1.00 44.09 125 ARG A N 1
ATOM 1020 C CA . ARG A 1 125 ? -26.875 9.763 12.939 1.00 44.09 125 ARG A CA 1
ATOM 1021 C C . ARG A 1 125 ? -26.289 9.740 11.517 1.00 44.09 125 ARG A C 1
ATOM 1023 O O . ARG A 1 125 ? -26.667 8.899 10.707 1.00 44.09 125 ARG A O 1
ATOM 1030 N N . ARG A 1 126 ? -25.408 10.683 11.203 1.00 41.78 126 ARG A N 1
ATOM 1031 C CA . ARG A 1 126 ? -24.431 10.608 10.105 1.00 41.78 126 ARG A CA 1
ATOM 1032 C C . ARG A 1 126 ? -23.077 10.588 10.804 1.00 41.78 126 ARG A C 1
ATOM 1034 O O . ARG A 1 126 ? -22.897 11.489 11.604 1.00 41.78 126 ARG A O 1
ATOM 1041 N N . ASP A 1 127 ? -22.285 9.519 10.653 1.00 40.59 127 ASP A N 1
ATOM 1042 C CA . ASP A 1 127 ? -20.809 9.526 10.852 1.00 40.59 127 ASP A CA 1
ATOM 1043 C C . ASP A 1 127 ? -20.152 8.128 10.924 1.00 40.59 127 ASP A C 1
ATOM 1045 O O . ASP A 1 127 ? -18.935 8.039 10.926 1.00 40.59 127 ASP A O 1
ATOM 1049 N N . VAL A 1 128 ? -20.880 7.000 10.946 1.00 48.16 128 VAL A N 1
ATOM 1050 C CA . VAL A 1 128 ? -20.234 5.671 11.172 1.00 48.16 128 VAL A CA 1
ATOM 1051 C C . VAL A 1 128 ? -20.113 4.797 9.905 1.00 48.16 128 VAL A C 1
ATOM 1053 O O . VAL A 1 128 ? -19.587 3.691 9.953 1.00 48.16 128 VAL A O 1
ATOM 1056 N N . LEU A 1 129 ? -20.589 5.259 8.742 1.00 48.00 129 LEU A N 1
ATOM 1057 C CA . LEU A 1 129 ? -20.640 4.443 7.512 1.00 48.00 129 LEU A CA 1
ATOM 1058 C C . LEU A 1 129 ? -19.617 4.824 6.425 1.00 48.00 129 LEU A C 1
ATOM 1060 O O . LEU A 1 129 ? -19.363 3.990 5.557 1.00 48.00 129 LEU A O 1
ATOM 1064 N N . GLU A 1 130 ? -19.011 6.013 6.468 1.00 47.47 130 GLU A N 1
ATOM 1065 C CA . GLU A 1 130 ? -18.089 6.489 5.416 1.00 47.47 130 GLU A CA 1
ATOM 1066 C C . GLU A 1 130 ? -16.671 5.892 5.522 1.00 47.47 130 GLU A C 1
ATOM 1068 O O . GLU A 1 130 ? -16.084 5.545 4.495 1.00 47.47 130 GLU A O 1
ATOM 1073 N N . ASP A 1 131 ? -16.181 5.608 6.736 1.00 54.88 131 ASP A N 1
ATOM 1074 C CA . ASP A 1 131 ? -14.823 5.081 6.987 1.00 54.88 131 ASP A CA 1
ATOM 1075 C C . ASP A 1 131 ? -14.493 3.771 6.239 1.00 54.88 131 ASP A C 1
ATOM 1077 O O . ASP A 1 131 ? -13.339 3.497 5.915 1.00 54.88 131 ASP A O 1
ATOM 1081 N N . ASN A 1 132 ? -15.489 2.936 5.919 1.00 69.19 132 ASN A N 1
ATOM 1082 C CA . ASN A 1 132 ? -15.239 1.660 5.234 1.00 69.19 132 ASN A CA 1
ATOM 1083 C C . ASN A 1 132 ? -14.980 1.803 3.727 1.00 69.19 132 ASN A C 1
ATOM 1085 O O . ASN A 1 132 ? -14.365 0.915 3.130 1.00 69.19 132 ASN A O 1
ATOM 1089 N N . LYS A 1 133 ? -15.468 2.874 3.091 1.00 83.75 133 LYS A N 1
ATOM 1090 C CA . LYS A 1 133 ? -15.350 3.050 1.638 1.00 83.75 133 LYS A CA 1
ATOM 1091 C C . LYS A 1 133 ? -13.959 3.551 1.265 1.00 83.75 133 LYS A C 1
ATOM 1093 O O . LYS A 1 133 ? -13.305 2.924 0.430 1.00 83.75 133 LYS A O 1
ATOM 1098 N N . LEU A 1 134 ? -13.499 4.610 1.934 1.00 85.56 134 LEU A N 1
ATOM 1099 C CA . LEU A 1 134 ? -12.163 5.176 1.748 1.00 85.56 134 LEU A CA 1
ATOM 1100 C C . LEU A 1 134 ? -11.079 4.118 2.002 1.00 85.56 134 LEU A C 1
ATOM 1102 O O . LEU A 1 134 ? -10.228 3.877 1.149 1.00 85.56 134 LEU A O 1
ATOM 1106 N N . GLU A 1 135 ? -11.189 3.388 3.113 1.00 79.31 135 GLU A N 1
ATOM 1107 C CA . GLU A 1 135 ? -10.293 2.281 3.464 1.00 79.31 135 GLU A CA 1
ATOM 1108 C C . GLU A 1 135 ? -10.241 1.193 2.369 1.00 79.31 135 GLU A C 1
ATOM 1110 O O . GLU A 1 135 ? -9.181 0.653 2.039 1.00 79.31 135 GLU A O 1
ATOM 1115 N N . GLY A 1 136 ? -11.386 0.863 1.761 1.00 84.38 136 GLY A N 1
ATOM 1116 C CA . GLY A 1 136 ? -11.451 -0.077 0.641 1.00 84.38 136 GLY A CA 1
ATOM 1117 C C . GLY A 1 136 ? -10.749 0.441 -0.620 1.00 84.38 136 GLY A C 1
ATOM 1118 O O . GLY A 1 136 ? -10.070 -0.323 -1.316 1.00 84.38 136 GLY A O 1
ATOM 1119 N N . MET A 1 137 ? -10.876 1.737 -0.906 1.00 91.00 137 MET A N 1
ATOM 1120 C CA . MET A 1 137 ? -10.230 2.393 -2.045 1.00 91.00 137 MET A CA 1
ATOM 1121 C C . MET A 1 137 ? -8.714 2.474 -1.856 1.00 91.00 137 MET A C 1
ATOM 1123 O O . MET A 1 137 ? -7.977 2.117 -2.777 1.00 91.00 137 MET A O 1
ATOM 1127 N N . ILE A 1 138 ? -8.245 2.805 -0.649 1.00 87.50 138 ILE A N 1
ATOM 1128 C CA . ILE A 1 138 ? -6.819 2.804 -0.293 1.00 87.50 138 ILE A CA 1
ATOM 1129 C C . ILE A 1 138 ? -6.220 1.404 -0.478 1.00 87.50 138 ILE A C 1
ATOM 1131 O O . ILE A 1 138 ? -5.191 1.255 -1.138 1.00 87.50 138 ILE A O 1
ATOM 1135 N N . LYS A 1 139 ? -6.899 0.342 -0.024 1.00 85.44 139 LYS A N 1
ATOM 1136 C CA . LYS A 1 139 ? -6.450 -1.049 -0.253 1.00 85.44 139 LYS A CA 1
ATOM 1137 C C . LYS A 1 139 ? -6.331 -1.398 -1.730 1.00 85.44 139 LYS A C 1
ATOM 1139 O O . LYS A 1 139 ? -5.338 -1.992 -2.159 1.00 85.44 139 LYS A O 1
ATOM 1144 N N . LYS A 1 140 ? -7.336 -1.028 -2.525 1.00 89.00 140 LYS A N 1
ATOM 1145 C CA . LYS A 1 140 ? -7.313 -1.236 -3.977 1.00 89.00 140 LYS A CA 1
ATOM 1146 C C . LYS A 1 140 ? -6.142 -0.488 -4.615 1.00 89.00 140 LYS A C 1
ATOM 1148 O O . LYS A 1 140 ? -5.463 -1.036 -5.483 1.00 89.00 140 LYS A O 1
ATOM 1153 N N . GLN A 1 141 ? -5.848 0.711 -4.133 1.00 93.88 141 GLN A N 1
ATOM 1154 C CA . GLN A 1 141 ? -4.736 1.515 -4.609 1.00 93.88 141 GLN A CA 1
ATOM 1155 C C . GLN A 1 141 ? -3.374 0.916 -4.235 1.00 93.88 141 GLN A C 1
ATOM 1157 O O . GLN A 1 141 ? -2.493 0.840 -5.089 1.00 93.88 141 GLN A O 1
ATOM 1162 N N . THR A 1 142 ? -3.228 0.334 -3.042 1.00 85.81 142 THR A N 1
ATOM 1163 C CA . THR A 1 142 ? -2.044 -0.459 -2.661 1.00 85.81 142 THR A CA 1
ATOM 1164 C C . THR A 1 142 ? -1.807 -1.641 -3.611 1.00 85.81 142 THR A C 1
ATOM 1166 O O . THR A 1 142 ? -0.666 -1.970 -3.948 1.00 85.81 142 THR A O 1
ATOM 1169 N N . ILE A 1 143 ? -2.866 -2.294 -4.098 1.00 83.81 143 ILE A N 1
ATOM 1170 C CA . ILE A 1 143 ? -2.750 -3.358 -5.110 1.00 83.81 143 ILE A CA 1
ATOM 1171 C C . ILE A 1 143 ? -2.313 -2.780 -6.465 1.00 83.81 143 ILE A C 1
ATOM 1173 O O . ILE A 1 143 ? -1.423 -3.349 -7.106 1.00 83.81 143 ILE A O 1
ATOM 1177 N N . ASN A 1 144 ? -2.880 -1.644 -6.882 1.00 91.12 144 ASN A N 1
ATOM 1178 C CA . ASN A 1 144 ? -2.480 -0.957 -8.112 1.00 91.12 144 ASN A CA 1
ATOM 1179 C C . ASN A 1 144 ? -1.000 -0.549 -8.077 1.00 91.12 144 ASN A C 1
ATOM 1181 O O . ASN A 1 144 ? -0.274 -0.820 -9.034 1.00 91.12 144 ASN A O 1
ATOM 1185 N N . PHE A 1 145 ? -0.521 -0.003 -6.956 1.00 92.31 145 PHE A N 1
ATOM 1186 C CA . PHE A 1 145 ? 0.891 0.314 -6.738 1.00 92.31 145 PHE A CA 1
ATOM 1187 C C . PHE A 1 145 ? 1.792 -0.915 -6.885 1.00 92.31 145 PHE A C 1
ATOM 1189 O O . PHE A 1 145 ? 2.807 -0.864 -7.581 1.00 92.31 145 PHE A O 1
ATOM 1196 N N . ARG A 1 146 ? 1.398 -2.064 -6.320 1.00 85.88 146 ARG A N 1
ATOM 1197 C CA . ARG A 1 146 ? 2.136 -3.326 -6.501 1.00 85.88 146 ARG A CA 1
ATOM 1198 C C . ARG A 1 146 ? 2.177 -3.773 -7.963 1.00 85.88 146 ARG A C 1
ATOM 1200 O O . ARG A 1 146 ? 3.210 -4.252 -8.429 1.00 85.88 146 ARG A O 1
ATOM 1207 N N . ALA A 1 147 ? 1.075 -3.644 -8.699 1.00 84.81 147 ALA A N 1
ATOM 1208 C CA . ALA A 1 147 ? 1.031 -3.979 -10.124 1.00 84.81 147 ALA A CA 1
ATOM 1209 C C . ALA A 1 147 ? 1.903 -3.034 -10.970 1.00 84.81 147 ALA A C 1
ATOM 1211 O O . ALA A 1 147 ? 2.615 -3.483 -11.873 1.00 84.81 147 ALA A O 1
ATOM 1212 N N . PHE A 1 148 ? 1.892 -1.742 -10.647 1.00 93.75 148 PHE A N 1
ATOM 1213 C CA . PHE A 1 148 ? 2.764 -0.745 -11.255 1.00 93.75 148 PHE A CA 1
ATOM 1214 C C . PHE A 1 148 ? 4.239 -1.051 -10.985 1.00 93.75 148 PHE A C 1
ATOM 1216 O O . PHE A 1 148 ? 5.020 -1.109 -11.930 1.00 93.75 148 PHE A O 1
ATOM 1223 N N . MET A 1 149 ? 4.608 -1.371 -9.742 1.00 88.38 149 MET A N 1
ATOM 1224 C CA . MET A 1 149 ? 5.984 -1.740 -9.400 1.00 88.38 149 MET A CA 1
ATOM 1225 C C . MET A 1 149 ? 6.490 -2.947 -10.169 1.00 88.38 149 MET A C 1
ATOM 1227 O O . MET A 1 149 ? 7.591 -2.891 -10.701 1.00 88.38 149 MET A O 1
ATOM 1231 N N . ARG A 1 150 ? 5.679 -4.003 -10.298 1.00 83.12 150 ARG A N 1
ATOM 1232 C CA . ARG A 1 150 ? 6.044 -5.164 -11.126 1.00 83.12 150 ARG A CA 1
ATOM 1233 C C . ARG A 1 150 ? 6.334 -4.765 -12.571 1.00 83.12 150 ARG A C 1
ATOM 1235 O O . ARG A 1 150 ? 7.238 -5.314 -13.189 1.00 83.12 150 ARG A O 1
ATOM 1242 N N . THR A 1 151 ? 5.577 -3.809 -13.101 1.00 88.56 151 THR A N 1
ATOM 1243 C CA . THR A 1 151 ? 5.788 -3.291 -14.458 1.00 88.56 151 THR A CA 1
ATOM 1244 C C . THR A 1 151 ? 7.101 -2.515 -14.530 1.00 88.56 151 THR A C 1
ATOM 1246 O O . THR A 1 151 ? 7.931 -2.817 -15.377 1.00 88.56 151 THR A O 1
ATOM 1249 N N . VAL A 1 152 ? 7.338 -1.590 -13.593 1.00 88.62 152 VAL A N 1
ATOM 1250 C CA . VAL A 1 152 ? 8.588 -0.819 -13.498 1.00 88.62 152 VAL A CA 1
ATOM 1251 C C . VAL A 1 152 ? 9.814 -1.728 -13.408 1.00 88.62 152 VAL A C 1
ATOM 1253 O O . VAL A 1 152 ? 10.782 -1.494 -14.119 1.00 88.62 152 VAL A O 1
ATOM 1256 N N . THR A 1 153 ? 9.774 -2.777 -12.584 1.00 85.44 153 THR A N 1
ATOM 1257 C CA . THR A 1 153 ? 10.903 -3.709 -12.427 1.00 85.44 153 THR A CA 1
ATOM 1258 C C . THR A 1 153 ? 11.124 -4.607 -13.639 1.00 85.44 153 THR A C 1
ATOM 1260 O O . THR A 1 153 ? 12.210 -5.145 -13.787 1.00 85.44 153 THR A O 1
ATOM 1263 N N . THR A 1 154 ? 10.101 -4.806 -14.476 1.00 86.38 154 THR A N 1
ATOM 1264 C CA . THR A 1 154 ? 10.199 -5.630 -15.694 1.00 86.38 154 THR A CA 1
ATOM 1265 C C . THR A 1 154 ? 10.744 -4.826 -16.876 1.00 86.38 154 THR A C 1
ATOM 1267 O O . THR A 1 154 ? 11.298 -5.399 -17.808 1.00 86.38 154 THR A O 1
ATOM 1270 N N . ILE A 1 155 ? 10.587 -3.498 -16.865 1.00 88.94 155 ILE A N 1
ATOM 1271 C CA . ILE A 1 155 ? 11.101 -2.637 -17.932 1.00 88.94 155 ILE A CA 1
ATOM 1272 C C . ILE A 1 155 ? 12.612 -2.470 -17.751 1.00 88.94 155 ILE A C 1
ATOM 1274 O O . ILE A 1 155 ? 13.088 -1.613 -17.005 1.00 88.94 155 ILE A O 1
ATOM 1278 N N . GLU A 1 156 ? 13.376 -3.272 -18.482 1.00 87.38 156 GLU A N 1
ATOM 1279 C CA . GLU A 1 156 ? 14.832 -3.181 -18.536 1.00 87.38 156 GLU A CA 1
ATOM 1280 C C . GLU A 1 156 ? 15.270 -2.255 -19.677 1.00 87.38 156 GLU A C 1
ATOM 1282 O O . GLU A 1 156 ? 15.620 -2.701 -20.765 1.00 87.38 156 GLU A O 1
ATOM 1287 N N . ILE A 1 157 ? 15.248 -0.939 -19.429 1.00 85.38 157 ILE A N 1
ATOM 1288 C CA . ILE A 1 157 ? 15.502 0.105 -20.448 1.00 85.38 157 ILE A CA 1
ATOM 1289 C C . ILE A 1 157 ? 16.814 -0.118 -21.216 1.00 85.38 157 ILE A C 1
ATOM 1291 O O . ILE A 1 157 ? 16.887 0.167 -22.405 1.00 85.38 157 ILE A O 1
ATOM 1295 N N . GLU A 1 158 ? 17.857 -0.607 -20.542 1.00 86.81 158 GLU A N 1
ATOM 1296 C CA . GLU A 1 158 ? 19.175 -0.851 -21.145 1.00 86.81 158 GLU A CA 1
ATOM 1297 C C . GLU A 1 158 ? 19.186 -2.019 -22.145 1.00 86.81 158 GLU A C 1
ATOM 1299 O O . GLU A 1 158 ? 20.096 -2.105 -22.966 1.00 86.81 158 GLU A O 1
ATOM 1304 N N . GLN A 1 159 ? 18.189 -2.907 -22.091 1.00 89.56 159 GLN A N 1
ATOM 1305 C CA . GLN A 1 159 ? 18.051 -4.029 -23.021 1.00 89.56 159 GLN A CA 1
ATOM 1306 C C . GLN A 1 159 ? 17.165 -3.706 -24.229 1.00 89.56 159 GLN A C 1
ATOM 1308 O O . GLN A 1 159 ? 17.162 -4.468 -25.194 1.00 89.56 159 GLN A O 1
ATOM 1313 N N . LEU A 1 160 ? 16.427 -2.592 -24.197 1.00 91.75 160 LEU A N 1
ATOM 1314 C CA . LEU A 1 160 ? 15.581 -2.173 -25.312 1.00 91.75 160 LEU A CA 1
ATOM 1315 C C . LEU A 1 160 ? 16.463 -1.613 -26.435 1.00 91.75 160 LEU A C 1
ATOM 1317 O O . LEU A 1 160 ? 17.337 -0.778 -26.198 1.00 91.75 160 LEU A O 1
ATOM 1321 N N . GLN A 1 161 ? 16.237 -2.069 -27.665 1.00 90.38 161 GLN A N 1
ATOM 1322 C CA . GLN A 1 161 ? 17.058 -1.717 -28.827 1.00 90.38 161 GLN A CA 1
ATOM 1323 C C . GLN A 1 161 ? 16.254 -0.991 -29.900 1.00 90.38 161 GLN A C 1
ATOM 1325 O O . GLN A 1 161 ? 16.763 -0.100 -30.579 1.00 90.38 161 GLN A O 1
ATOM 1330 N N . ASN A 1 162 ? 14.994 -1.375 -30.068 1.00 93.69 162 ASN A N 1
ATOM 1331 C CA . ASN A 1 162 ? 14.144 -0.905 -31.142 1.00 93.69 162 ASN A CA 1
ATOM 1332 C C . ASN A 1 162 ? 13.105 0.078 -30.617 1.00 93.69 162 ASN A C 1
ATOM 1334 O O . ASN A 1 162 ? 12.537 -0.102 -29.544 1.00 93.69 162 ASN A O 1
ATOM 1338 N N . LYS A 1 163 ? 12.766 1.074 -31.439 1.00 91.69 163 LYS A N 1
ATOM 1339 C CA . LYS A 1 163 ? 11.755 2.086 -31.106 1.00 91.69 163 LYS A CA 1
ATOM 1340 C C . LYS A 1 163 ? 10.433 1.485 -30.607 1.00 91.69 163 LYS A C 1
ATOM 1342 O O . LYS A 1 163 ? 9.872 1.980 -29.638 1.00 91.69 163 LYS A O 1
ATOM 1347 N N . TRP A 1 164 ? 9.966 0.399 -31.229 1.00 95.50 164 TRP A N 1
ATOM 1348 C CA . TRP A 1 164 ? 8.713 -0.248 -30.831 1.00 95.50 164 TRP A CA 1
ATOM 1349 C C . TRP A 1 164 ? 8.766 -0.829 -29.408 1.00 95.50 164 TRP A C 1
ATOM 1351 O O . TRP A 1 164 ? 7.738 -0.865 -28.742 1.00 95.50 164 TRP A O 1
ATOM 1361 N N . GLU A 1 165 ? 9.942 -1.249 -28.926 1.00 93.81 165 GLU A N 1
ATOM 1362 C CA . GLU A 1 165 ? 10.131 -1.782 -27.569 1.00 93.81 165 GLU A CA 1
ATOM 1363 C C . GLU A 1 165 ? 10.025 -0.661 -26.533 1.00 93.81 165 GLU A C 1
ATOM 1365 O O . GLU A 1 165 ? 9.381 -0.824 -25.497 1.00 93.81 165 GLU A O 1
ATOM 1370 N N . PHE A 1 166 ? 10.596 0.510 -26.837 1.00 94.50 166 PHE A N 1
ATOM 1371 C CA . PHE A 1 166 ? 10.415 1.708 -26.017 1.00 94.50 166 PHE A CA 1
ATOM 1372 C C . PHE A 1 166 ? 8.957 2.183 -26.022 1.00 94.50 166 PHE A C 1
ATOM 1374 O O . PHE A 1 166 ? 8.422 2.493 -24.957 1.00 94.50 166 PHE A O 1
ATOM 1381 N N . ASP A 1 167 ? 8.301 2.199 -27.187 1.00 94.94 167 ASP A N 1
ATOM 1382 C CA . ASP A 1 167 ? 6.886 2.566 -27.313 1.00 94.94 167 ASP A CA 1
ATOM 1383 C C . ASP A 1 167 ? 5.982 1.602 -26.518 1.00 94.94 167 ASP A C 1
ATOM 1385 O O . ASP A 1 167 ? 5.060 2.041 -25.823 1.00 94.94 167 ASP A O 1
ATOM 1389 N N . ASP A 1 168 ? 6.255 0.294 -26.562 1.00 94.44 168 ASP A N 1
ATOM 1390 C CA . ASP A 1 168 ? 5.498 -0.721 -25.822 1.00 94.44 168 ASP A CA 1
ATOM 1391 C C . ASP A 1 168 ? 5.722 -0.625 -24.305 1.00 94.44 168 ASP A C 1
ATOM 1393 O O . ASP A 1 168 ? 4.761 -0.625 -23.526 1.00 94.44 168 ASP A O 1
ATOM 1397 N N . ALA A 1 169 ? 6.973 -0.432 -23.873 1.00 93.81 169 ALA A N 1
ATOM 1398 C CA . ALA A 1 169 ? 7.307 -0.182 -22.473 1.00 93.81 169 ALA A CA 1
ATOM 1399 C C . ALA A 1 169 ? 6.624 1.092 -21.952 1.00 93.81 169 ALA A C 1
ATOM 1401 O O . ALA A 1 169 ? 6.033 1.092 -20.866 1.00 93.81 169 ALA A O 1
ATOM 1402 N N . LEU A 1 170 ? 6.643 2.171 -22.742 1.00 95.25 170 LEU A N 1
ATOM 1403 C CA . LEU A 1 170 ? 5.993 3.434 -22.407 1.00 95.25 170 LEU A CA 1
ATOM 1404 C C . LEU A 1 170 ? 4.475 3.268 -22.293 1.00 95.25 170 LEU A C 1
ATOM 1406 O O . LEU A 1 170 ? 3.876 3.750 -21.330 1.00 95.25 170 LEU A O 1
ATOM 1410 N N . LYS A 1 171 ? 3.850 2.564 -23.240 1.00 96.00 171 LYS A N 1
ATOM 1411 C CA . LYS A 1 171 ? 2.408 2.294 -23.236 1.00 96.00 171 LYS A CA 1
ATOM 1412 C C . LYS A 1 171 ? 2.001 1.438 -22.039 1.00 96.00 171 LYS A C 1
ATOM 1414 O O . LYS A 1 171 ? 1.018 1.753 -21.363 1.00 96.00 171 LYS A O 1
ATOM 1419 N N . SER A 1 172 ? 2.777 0.402 -21.733 1.00 93.88 172 SER A N 1
ATOM 1420 C CA . SER A 1 172 ? 2.578 -0.441 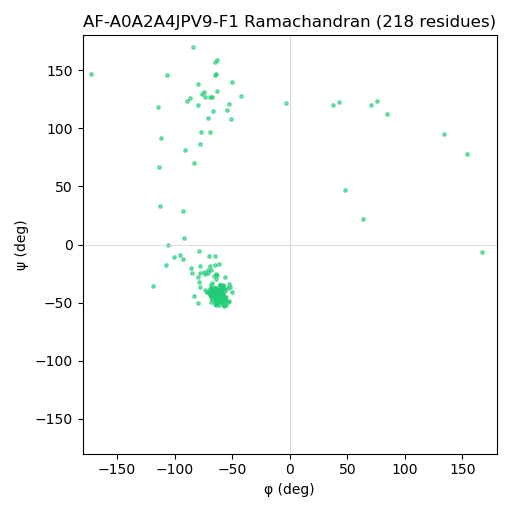-20.553 1.00 93.88 172 SER A CA 1
ATOM 1421 C C . SER A 1 172 ? 2.654 0.382 -19.268 1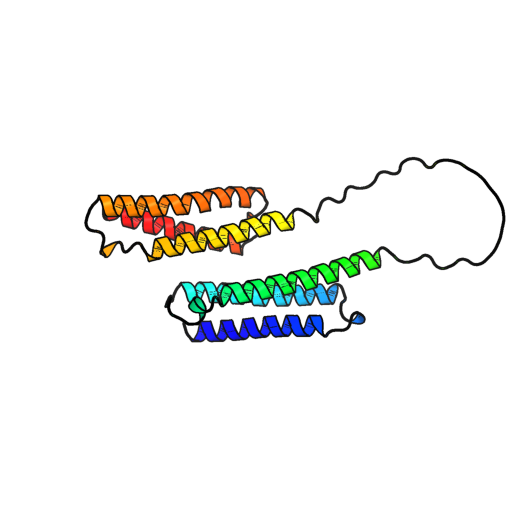.00 93.88 172 SER A C 1
ATOM 1423 O O . SER A 1 172 ? 1.734 0.328 -18.449 1.00 93.88 172 SER A O 1
ATOM 1425 N N . LEU A 1 173 ? 3.679 1.226 -19.130 1.00 96.06 173 LEU A N 1
ATOM 1426 C CA . LEU A 1 173 ? 3.851 2.118 -17.986 1.00 96.06 173 LEU A CA 1
ATOM 1427 C C . LEU A 1 173 ? 2.679 3.104 -17.828 1.00 96.06 173 LEU A C 1
ATOM 1429 O O . LEU A 1 173 ? 2.115 3.228 -16.741 1.00 96.06 173 LEU A O 1
ATOM 1433 N N . GLN A 1 174 ? 2.286 3.774 -18.915 1.00 97.00 174 GLN A N 1
ATOM 1434 C CA . GLN A 1 174 ? 1.180 4.738 -18.929 1.00 97.00 174 GLN A CA 1
ATOM 1435 C C . GLN A 1 174 ? -0.157 4.086 -18.577 1.00 97.00 174 GLN A C 1
ATOM 1437 O O . GLN A 1 174 ? -0.917 4.642 -17.788 1.00 97.00 174 GLN A O 1
ATOM 1442 N N . SER A 1 175 ? -0.434 2.895 -19.115 1.00 96.62 175 SER A N 1
ATOM 1443 C CA . SER A 1 175 ? -1.683 2.177 -18.838 1.00 96.62 175 SER A CA 1
ATOM 1444 C C . SER A 1 175 ? -1.837 1.833 -17.354 1.00 96.62 175 SER A C 1
ATOM 1446 O O . SER A 1 175 ? -2.926 1.957 -16.796 1.00 96.62 175 SER A O 1
ATOM 1448 N N . ARG A 1 176 ? -0.740 1.452 -16.685 1.00 95.25 176 ARG A N 1
ATOM 1449 C CA . ARG A 1 176 ? -0.733 1.155 -15.248 1.00 95.25 176 ARG A CA 1
ATOM 1450 C C . ARG A 1 176 ? -0.881 2.412 -14.407 1.00 95.25 176 ARG A C 1
ATOM 1452 O O . ARG A 1 176 ? -1.629 2.387 -13.433 1.00 95.25 176 ARG A O 1
ATOM 1459 N N . TRP A 1 177 ? -0.206 3.495 -14.793 1.00 98.06 177 TRP A N 1
ATOM 1460 C CA . TRP A 1 177 ? -0.320 4.772 -14.096 1.00 98.06 177 TRP A CA 1
ATOM 1461 C C . TRP A 1 177 ? -1.727 5.367 -14.199 1.00 98.06 177 TRP A C 1
ATOM 1463 O O . TRP A 1 177 ? -2.255 5.827 -13.198 1.00 98.06 177 TRP A O 1
ATOM 1473 N N . ALA A 1 178 ? -2.383 5.285 -15.359 1.00 97.75 178 ALA A N 1
ATOM 1474 C CA . ALA A 1 178 ? -3.729 5.833 -15.545 1.00 97.75 178 ALA A CA 1
ATOM 1475 C C . ALA A 1 178 ? -4.768 5.238 -14.572 1.00 97.75 178 ALA A C 1
ATOM 1477 O O . ALA A 1 178 ? -5.653 5.946 -14.102 1.00 97.75 178 ALA A O 1
ATOM 1478 N N . ILE A 1 179 ? -4.645 3.949 -14.234 1.00 97.19 179 ILE A N 1
ATOM 1479 C CA . ILE A 1 179 ? -5.519 3.287 -13.250 1.00 97.19 179 ILE A CA 1
ATOM 1480 C C . ILE A 1 179 ? -5.279 3.849 -11.842 1.00 97.19 179 ILE A C 1
ATOM 1482 O O . ILE A 1 179 ? -6.231 4.059 -11.092 1.00 97.19 179 ILE A O 1
ATOM 1486 N N . ILE A 1 180 ? -4.009 4.076 -11.491 1.00 97.75 180 ILE A N 1
ATOM 1487 C CA . ILE A 1 180 ? -3.607 4.679 -10.216 1.00 97.75 180 ILE A CA 1
ATOM 1488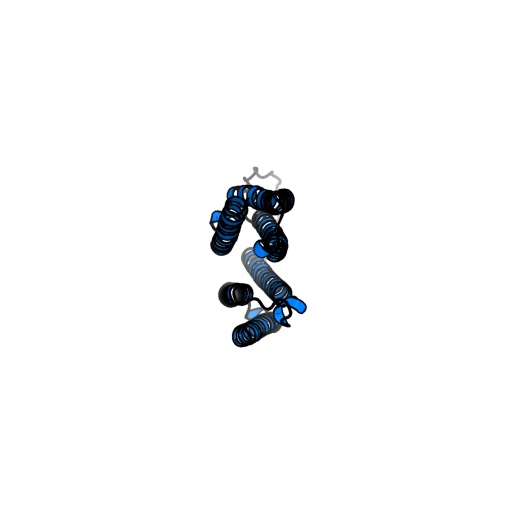 C C . ILE A 1 180 ? -4.143 6.108 -10.136 1.00 97.75 180 ILE A C 1
ATOM 1490 O O . ILE A 1 180 ? -4.816 6.445 -9.170 1.00 97.75 180 ILE A O 1
ATOM 1494 N N . ASP A 1 181 ? -3.884 6.921 -11.154 1.00 97.38 181 ASP A N 1
ATOM 1495 C CA . ASP A 1 181 ? -4.287 8.325 -11.201 1.00 97.38 181 ASP A CA 1
ATOM 1496 C C . ASP A 1 181 ? -5.809 8.477 -11.085 1.00 97.38 181 ASP A C 1
ATOM 1498 O O . ASP A 1 181 ? -6.302 9.224 -10.247 1.00 97.38 181 ASP A O 1
ATOM 1502 N N . SER A 1 182 ? -6.569 7.667 -11.830 1.00 96.56 182 SER A N 1
ATOM 1503 C CA . SER A 1 182 ? -8.033 7.665 -11.749 1.00 96.56 182 SER A CA 1
ATOM 1504 C C . SER A 1 182 ? -8.544 7.369 -10.338 1.00 96.56 182 SER A C 1
ATOM 1506 O O . SER A 1 182 ? -9.426 8.073 -9.861 1.00 96.56 182 SER A O 1
ATOM 1508 N N . LEU A 1 183 ? -8.008 6.344 -9.665 1.00 96.00 183 LEU A N 1
ATOM 1509 C CA . LEU A 1 183 ? -8.465 5.996 -8.317 1.00 96.00 183 LEU A CA 1
ATOM 1510 C C . LEU A 1 183 ? -7.978 7.004 -7.266 1.00 96.00 183 LEU A C 1
ATOM 1512 O O . LEU A 1 183 ? -8.621 7.151 -6.233 1.00 96.00 183 LEU A O 1
ATOM 1516 N N . HIS A 1 184 ? -6.867 7.701 -7.515 1.00 96.25 184 HIS A N 1
ATOM 1517 C CA . HIS A 1 184 ? -6.402 8.774 -6.641 1.00 96.25 184 HIS A CA 1
ATOM 1518 C C . HIS A 1 184 ? -7.394 9.936 -6.606 1.00 96.25 184 HIS A C 1
ATOM 1520 O O . HIS A 1 184 ? -7.754 10.372 -5.519 1.00 96.25 184 HIS A O 1
ATOM 1526 N N . TRP A 1 185 ? -7.926 10.355 -7.758 1.00 95.44 185 TRP A N 1
ATOM 1527 C CA . TRP A 1 185 ? -8.980 11.375 -7.804 1.00 95.44 185 TRP A CA 1
ATOM 1528 C C . TRP A 1 185 ? -10.236 10.969 -7.032 1.00 95.44 185 TRP A C 1
ATOM 1530 O O . TRP A 1 185 ? -10.808 11.792 -6.319 1.00 95.44 185 TRP A O 1
ATOM 1540 N N . ASP A 1 186 ? -10.640 9.700 -7.129 1.00 93.44 186 ASP A N 1
ATOM 1541 C CA . ASP A 1 186 ? -11.774 9.197 -6.352 1.00 93.44 186 ASP A CA 1
ATOM 1542 C C . ASP A 1 186 ? -11.469 9.221 -4.839 1.00 93.44 186 ASP A C 1
ATOM 1544 O O . ASP A 1 186 ? -12.345 9.534 -4.040 1.00 93.44 186 ASP A O 1
ATOM 1548 N N . ILE A 1 187 ? -10.232 8.898 -4.437 1.00 91.50 187 ILE A N 1
ATOM 1549 C CA . ILE A 1 187 ? -9.780 8.919 -3.035 1.00 91.50 187 ILE A CA 1
ATOM 1550 C C . ILE A 1 187 ? -9.731 10.355 -2.489 1.00 91.50 187 ILE A C 1
ATOM 1552 O O . ILE A 1 187 ? -10.212 10.601 -1.385 1.00 91.50 187 ILE A O 1
ATOM 1556 N N . GLU A 1 188 ? -9.210 11.310 -3.261 1.00 90.12 188 GLU A N 1
ATOM 1557 C CA . GLU A 1 188 ? -9.207 12.740 -2.913 1.00 90.12 188 GLU A CA 1
ATOM 1558 C C . GLU A 1 188 ? -10.625 13.273 -2.669 1.00 90.12 188 GLU A C 1
ATOM 1560 O O . GLU A 1 188 ? -10.847 14.047 -1.738 1.00 90.12 188 GLU A O 1
ATOM 1565 N N . GLY A 1 189 ? -11.599 12.820 -3.468 1.00 87.38 189 GLY A N 1
ATOM 1566 C CA . GLY A 1 189 ? -13.009 13.185 -3.313 1.00 87.38 189 GLY A CA 1
ATOM 1567 C C . GLY A 1 189 ? -13.662 12.688 -2.018 1.00 87.38 189 GLY A C 1
ATOM 1568 O O . GLY A 1 189 ? -14.700 13.217 -1.630 1.00 87.38 189 GLY A O 1
ATOM 1569 N N . GLU A 1 190 ? -13.058 11.710 -1.339 1.00 86.94 190 GLU A N 1
ATOM 1570 C CA . GLU A 1 190 ? -13.560 11.078 -0.111 1.00 86.94 190 GLU A CA 1
ATOM 1571 C C . GLU A 1 190 ? -12.661 11.402 1.105 1.00 86.94 190 GLU A C 1
ATOM 1573 O O . GLU A 1 190 ? -12.487 10.561 1.982 1.00 86.94 190 GLU A O 1
ATOM 1578 N N . ASN A 1 191 ? -12.056 12.599 1.153 1.00 78.19 191 ASN A N 1
ATOM 1579 C CA . ASN A 1 191 ? -11.123 13.050 2.208 1.00 78.19 191 ASN A CA 1
ATOM 1580 C C . ASN A 1 191 ? -9.809 12.244 2.312 1.00 78.19 191 ASN A C 1
ATOM 1582 O O . ASN A 1 191 ? -9.115 12.28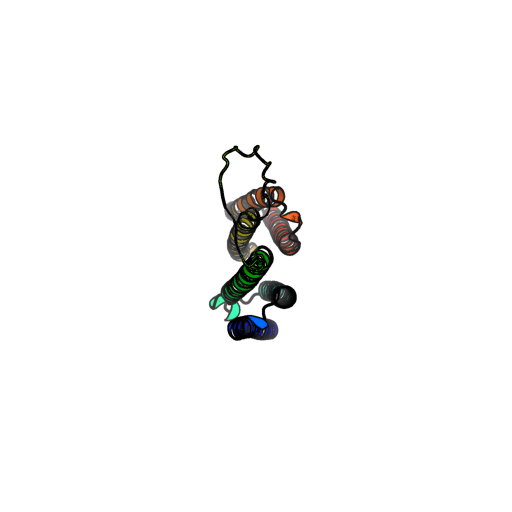1 3.328 1.00 78.19 191 ASN A O 1
ATOM 1586 N N . GLY A 1 192 ? -9.391 11.555 1.248 1.00 69.88 192 GLY A N 1
ATOM 1587 C CA . GLY A 1 192 ? -8.128 10.809 1.230 1.00 69.88 192 GLY A CA 1
ATOM 1588 C C . GLY A 1 192 ? -6.856 11.657 1.355 1.00 69.88 192 GLY A C 1
ATOM 1589 O O . GLY A 1 192 ? -5.770 11.110 1.559 1.00 69.88 192 GLY A O 1
ATOM 1590 N N . ASN A 1 193 ? -6.962 12.984 1.272 1.00 78.06 193 ASN A N 1
ATOM 1591 C CA . ASN A 1 193 ? -5.854 13.905 1.529 1.00 78.06 193 ASN A CA 1
ATOM 1592 C C . ASN A 1 193 ? -5.413 13.933 3.005 1.00 78.06 193 ASN A C 1
ATOM 1594 O O . ASN A 1 193 ? -4.272 14.300 3.291 1.00 78.06 193 ASN A O 1
ATOM 1598 N N . GLU A 1 194 ? -6.279 13.522 3.935 1.00 77.44 194 GLU A N 1
ATOM 1599 C CA . GLU A 1 194 ? -5.963 13.434 5.364 1.00 77.44 194 GLU A CA 1
ATOM 1600 C C . GLU A 1 194 ? -5.053 12.236 5.678 1.00 77.44 194 GLU A C 1
ATOM 1602 O O . GLU A 1 194 ? -4.299 12.264 6.657 1.00 77.44 194 GLU A O 1
ATOM 1607 N N . ASP A 1 195 ? -5.052 11.203 4.825 1.00 81.06 195 ASP A N 1
ATOM 1608 C CA . ASP A 1 195 ? -4.132 10.074 4.943 1.00 81.06 195 ASP A CA 1
ATOM 1609 C C . ASP A 1 195 ? -2.741 10.457 4.412 1.00 81.06 195 ASP A C 1
ATOM 1611 O O . ASP A 1 195 ? -2.367 10.228 3.259 1.00 81.06 195 ASP A O 1
ATOM 1615 N N . VAL A 1 196 ? -1.939 11.037 5.307 1.00 83.31 196 VAL A N 1
ATOM 1616 C CA . VAL A 1 196 ? -0.556 11.455 5.035 1.00 83.31 196 VAL A CA 1
ATOM 1617 C C . VAL A 1 196 ? 0.291 10.310 4.471 1.00 83.31 196 VAL A C 1
ATOM 1619 O O . VAL A 1 196 ? 1.130 10.538 3.598 1.00 83.31 196 VAL A O 1
ATOM 1622 N N . TRP A 1 197 ? 0.090 9.076 4.949 1.00 83.81 197 TRP A N 1
ATOM 1623 C CA . TRP A 1 197 ? 0.869 7.932 4.477 1.00 83.81 197 TRP A CA 1
ATOM 1624 C C . TRP A 1 197 ? 0.544 7.623 3.018 1.00 83.81 197 TRP A C 1
ATOM 1626 O O . TRP A 1 197 ? 1.455 7.461 2.201 1.00 83.81 197 TRP A O 1
ATOM 1636 N N . TYR A 1 198 ? -0.744 7.587 2.689 1.00 89.56 198 TYR A N 1
ATOM 1637 C CA . TYR A 1 198 ? -1.218 7.375 1.333 1.00 89.56 198 TYR A CA 1
ATOM 1638 C C . TYR A 1 198 ? -0.683 8.446 0.372 1.00 89.56 198 TYR A C 1
ATOM 1640 O O . TYR A 1 198 ? -0.157 8.107 -0.691 1.00 89.56 198 TYR A O 1
ATOM 1648 N N . GLN A 1 199 ? -0.734 9.720 0.770 1.00 89.94 199 GLN A N 1
ATOM 1649 C CA . GLN A 1 199 ? -0.236 10.834 -0.040 1.00 89.94 199 GLN A CA 1
ATOM 1650 C C . GLN A 1 199 ? 1.265 10.735 -0.315 1.00 89.94 199 GLN A C 1
ATOM 1652 O O . GLN A 1 199 ? 1.717 10.927 -1.446 1.00 89.94 199 GLN A O 1
ATOM 1657 N N . GLU A 1 200 ? 2.072 10.414 0.697 1.00 87.50 200 GLU A N 1
ATOM 1658 C CA . GLU A 1 200 ? 3.504 10.177 0.498 1.00 87.50 200 GLU A CA 1
ATOM 1659 C C . GLU A 1 200 ? 3.761 9.035 -0.490 1.00 87.50 200 GLU A C 1
ATOM 1661 O O . GLU A 1 200 ? 4.654 9.124 -1.340 1.00 87.50 200 GLU A O 1
ATOM 1666 N N . GLU A 1 201 ? 2.987 7.959 -0.369 1.00 89.56 201 GLU A N 1
ATOM 1667 C CA . GLU A 1 201 ? 3.135 6.761 -1.180 1.00 89.56 201 GLU A CA 1
ATOM 1668 C C . GLU A 1 201 ? 2.747 7.028 -2.644 1.00 89.56 201 GLU A C 1
ATOM 1670 O O . GLU A 1 201 ? 3.511 6.683 -3.550 1.00 89.56 201 GLU A O 1
ATOM 1675 N N . PHE A 1 202 ? 1.636 7.730 -2.886 1.00 95.12 202 PHE A N 1
ATOM 1676 C CA . PHE A 1 202 ? 1.241 8.192 -4.218 1.00 95.12 202 PHE A CA 1
ATOM 1677 C C . PHE A 1 202 ? 2.328 9.065 -4.854 1.00 95.12 202 PHE A C 1
ATOM 1679 O O . PHE A 1 202 ? 2.816 8.751 -5.942 1.00 95.12 202 PHE A O 1
ATOM 1686 N N . ASN A 1 203 ? 2.793 10.093 -4.136 1.00 93.38 203 ASN A N 1
ATOM 1687 C CA . ASN A 1 203 ? 3.846 11.000 -4.601 1.00 93.38 203 ASN A CA 1
ATOM 1688 C C . ASN A 1 203 ? 5.148 10.262 -4.951 1.00 93.38 203 ASN A C 1
ATOM 1690 O O . ASN A 1 203 ? 5.875 10.643 -5.874 1.00 93.38 203 ASN A O 1
ATOM 1694 N N . ARG A 1 204 ? 5.479 9.197 -4.213 1.00 91.88 204 ARG A N 1
ATOM 1695 C CA . ARG A 1 204 ? 6.646 8.357 -4.500 1.00 91.88 204 ARG A CA 1
ATOM 1696 C C . ARG A 1 204 ? 6.496 7.642 -5.840 1.00 91.88 204 ARG A C 1
ATOM 1698 O O . ARG A 1 204 ? 7.406 7.721 -6.670 1.00 91.88 204 ARG A O 1
ATOM 1705 N N . TYR A 1 205 ? 5.367 6.975 -6.066 1.00 93.50 205 TYR A N 1
ATOM 1706 C CA . TYR A 1 205 ? 5.121 6.285 -7.332 1.00 93.50 205 TYR A CA 1
ATOM 1707 C C . TYR A 1 205 ? 4.970 7.252 -8.504 1.00 93.50 205 TYR A C 1
ATOM 1709 O O . TYR A 1 205 ? 5.458 6.949 -9.591 1.00 93.50 205 TYR A O 1
ATOM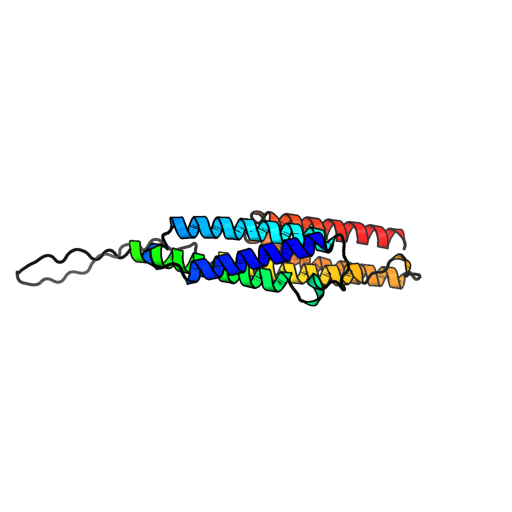 1717 N N . GLU A 1 206 ? 4.408 8.440 -8.281 1.00 97.19 206 GLU A N 1
ATOM 1718 C CA . GLU A 1 206 ? 4.319 9.491 -9.296 1.00 97.19 206 GLU A CA 1
ATOM 1719 C C . GLU A 1 206 ? 5.709 9.952 -9.742 1.00 97.19 206 GLU A C 1
ATOM 1721 O O . GLU A 1 206 ? 6.000 10.034 -10.939 1.00 97.19 206 GLU A O 1
ATOM 1726 N N . LYS A 1 207 ? 6.618 10.191 -8.790 1.00 94.38 207 LYS A N 1
ATOM 1727 C CA . LYS A 1 207 ? 8.017 10.510 -9.104 1.00 94.38 207 LYS A CA 1
ATOM 1728 C C . LYS A 1 207 ? 8.680 9.390 -9.901 1.00 94.38 207 LYS A C 1
ATOM 1730 O O . LYS A 1 207 ? 9.363 9.678 -10.882 1.00 94.38 207 LYS A O 1
ATOM 1735 N N . MET A 1 208 ? 8.469 8.127 -9.522 1.00 92.56 208 MET A N 1
ATOM 1736 C CA . MET A 1 208 ? 9.005 6.979 -10.265 1.00 92.56 208 MET A CA 1
ATOM 1737 C C . MET A 1 208 ? 8.456 6.911 -11.692 1.00 92.56 208 MET A C 1
ATOM 1739 O O . MET A 1 208 ? 9.238 6.778 -12.632 1.00 92.56 208 MET A O 1
ATOM 1743 N N . TYR A 1 209 ? 7.140 7.057 -11.862 1.00 97.06 209 TYR A N 1
ATOM 1744 C CA . TYR A 1 209 ? 6.484 7.116 -13.166 1.00 97.06 209 TYR A CA 1
ATOM 1745 C C . TYR A 1 209 ? 7.074 8.224 -14.038 1.00 97.06 209 TYR A C 1
ATOM 1747 O O . TYR A 1 209 ? 7.507 7.964 -15.160 1.00 97.06 209 TYR A O 1
ATOM 1755 N N . ASN A 1 210 ? 7.151 9.446 -13.510 1.00 95.50 210 ASN A N 1
ATOM 1756 C CA . ASN A 1 210 ? 7.657 10.604 -14.237 1.00 95.50 210 ASN A CA 1
ATOM 1757 C C . ASN A 1 210 ? 9.131 10.450 -14.624 1.00 95.50 210 ASN A C 1
ATOM 1759 O O . ASN A 1 210 ? 9.505 10.790 -15.748 1.00 95.50 210 ASN A O 1
ATOM 1763 N N . ASN A 1 211 ? 9.963 9.921 -13.725 1.00 93.94 211 ASN A N 1
ATOM 1764 C CA . ASN A 1 211 ? 11.373 9.662 -14.005 1.00 93.94 211 ASN A CA 1
ATOM 1765 C C . ASN A 1 211 ? 11.530 8.602 -15.096 1.00 93.94 211 ASN A C 1
ATOM 1767 O O . ASN A 1 211 ? 12.185 8.863 -16.100 1.00 93.94 211 ASN A O 1
ATOM 1771 N N . LEU A 1 212 ? 10.868 7.451 -14.951 1.00 92.31 212 LEU A N 1
ATOM 1772 C CA . LEU A 1 212 ? 10.965 6.360 -15.916 1.00 92.31 212 LEU A CA 1
ATOM 1773 C C . LEU A 1 212 ? 10.422 6.768 -17.291 1.00 92.31 212 LEU A C 1
ATOM 1775 O O . LEU A 1 212 ? 11.057 6.511 -18.310 1.00 92.31 212 LEU A O 1
ATOM 1779 N N . LYS A 1 213 ? 9.294 7.487 -17.323 1.00 96.00 213 LYS A N 1
ATOM 1780 C CA . LYS A 1 213 ? 8.735 8.074 -18.545 1.00 96.00 213 LYS A CA 1
ATOM 1781 C C . LYS A 1 213 ? 9.742 8.992 -19.235 1.00 96.00 213 LYS A C 1
ATOM 1783 O O . LYS A 1 213 ? 9.899 8.898 -20.450 1.00 96.00 213 LYS A O 1
ATOM 1788 N N . LYS A 1 214 ? 10.423 9.876 -18.496 1.00 93.56 214 LYS A N 1
ATOM 1789 C CA . LYS A 1 214 ? 11.469 10.747 -19.060 1.00 93.56 214 LYS A CA 1
ATOM 1790 C C . LYS A 1 214 ? 12.643 9.932 -19.600 1.00 93.56 214 LYS A C 1
ATOM 1792 O O . LYS A 1 214 ? 13.081 10.200 -20.712 1.00 93.56 214 LYS A O 1
ATOM 1797 N N . THR A 1 215 ? 13.108 8.928 -18.858 1.00 92.50 215 THR A N 1
ATOM 1798 C CA . THR A 1 215 ? 14.220 8.068 -19.279 1.00 92.50 215 THR A CA 1
ATOM 1799 C C . THR A 1 215 ? 13.894 7.306 -20.563 1.00 92.50 215 THR A C 1
ATOM 1801 O O . THR A 1 215 ? 14.689 7.350 -21.497 1.00 92.50 215 THR A O 1
ATOM 1804 N N . ILE A 1 216 ? 12.713 6.686 -20.6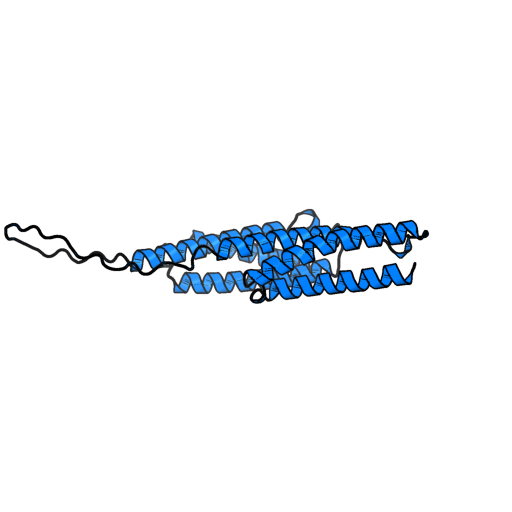58 1.00 92.12 216 ILE A N 1
ATOM 1805 C CA . ILE A 1 216 ? 12.267 5.986 -21.873 1.00 92.12 216 ILE A CA 1
ATOM 1806 C C . ILE A 1 216 ? 12.232 6.950 -23.067 1.00 92.12 216 ILE A C 1
ATOM 1808 O O . ILE A 1 216 ? 12.857 6.680 -24.087 1.00 92.12 216 ILE A O 1
ATOM 1812 N N . ASN A 1 217 ? 11.591 8.115 -22.918 1.00 91.62 217 ASN A N 1
ATOM 1813 C CA . ASN A 1 217 ? 11.511 9.107 -23.998 1.00 91.62 217 ASN A CA 1
ATOM 1814 C C . ASN A 1 217 ? 12.876 9.688 -24.400 1.00 91.62 217 ASN A C 1
ATOM 1816 O O . ASN A 1 217 ? 13.017 10.155 -25.520 1.00 91.62 217 ASN A O 1
ATOM 1820 N N . SER A 1 218 ? 13.871 9.687 -23.506 1.00 91.19 218 SER A N 1
ATOM 1821 C CA . SER A 1 218 ? 15.223 10.165 -23.824 1.00 91.19 218 SER A CA 1
ATOM 1822 C C . SER A 1 218 ? 16.069 9.171 -24.626 1.00 91.19 218 SER A C 1
ATOM 1824 O O . SER A 1 218 ? 17.081 9.572 -25.193 1.00 91.19 218 SER A O 1
ATOM 1826 N N . LYS A 1 219 ? 15.684 7.886 -24.637 1.00 86.75 219 LYS A N 1
ATOM 1827 C CA . LYS A 1 219 ? 16.376 6.810 -25.366 1.00 86.75 219 LYS A CA 1
ATOM 1828 C C . LYS A 1 219 ? 15.707 6.429 -26.694 1.00 86.75 219 LYS A C 1
ATOM 1830 O O . LYS A 1 219 ? 16.305 5.677 -27.459 1.00 86.75 219 LYS A O 1
ATOM 1835 N N . MET A 1 220 ? 14.493 6.925 -26.935 1.00 81.81 220 MET A N 1
ATOM 1836 C CA . MET A 1 220 ? 13.794 6.869 -28.227 1.00 81.81 220 MET A CA 1
ATOM 1837 C C . MET A 1 220 ? 14.416 7.809 -29.254 1.00 81.81 220 MET A C 1
ATOM 1839 O O . MET A 1 220 ? 14.379 7.438 -30.449 1.00 81.81 220 MET A O 1
#

Foldseek 3Di:
DVVLVVLLVVLLVVLVVLQVCLVPDDLVCLDLVNLVVSLVVLVVSLVSNVVSVVVCVVVDPCPDPCNVVVSVVVSVVSSVVSNVSSVVSNVVNVVVVVDDDDDDDDDDDDDDDDDDDDDDDDDDDDDDPLVVPLVVLLVVLVVLLVVLVVLLVVPPLVPDDDPVSLVVSLVSNVVSVVVNVVSVVVSVVSVVVVVPVSVVSSVVVVVSSVVVNVVSVVVD

Nearest PDB structures (foldseek):
  8fih-assembly1_C  TM=5.827E-01  e=2.327E+00  synthetic construct
  4p1n-assembly1_A  TM=3.479E-01  e=7.458E-01  Kluyveromyces marxianus
  6xf1-assembly2_C  TM=3.317E-01  e=1.387E+00  Homo sapiens

Secondary structure (DSSP, 8-state):
-HHHHHHHHHHHHHHHHHHHHHHHS-GGG--HHHHHHHHHHHHHHHHHHHHHHHHHHHT--TTSHHHHTTHHHHHHHHHHHHHHHHHHHHHHHHHHTT-PPPP----------------PPPP---SSSSHHHHHHHHHHHHHHHHHHHHHHHH--GGG--SHHHHHHHHHHHHHHHHHHHHHHHHHHTTTGGG-HHHHHHHHHHHHHHHHHHHHHHHH-

Sequence (220 aa):
MEQLAVSQTEIYDSLVKLLTNIKKDGAERKTIDYCKRKLEILENYWREYQRNHRKCCEVAEFNHVYFTKNCFDKAEEAYLSIKQIINKTMEKLLTANQQEPLPPLVEAGTSNQEGDSSQLRTPQRRDVLEDNKLEGMIKKQTINFRAFMRTVTTIEIEQLQNKWEFDDALKSLQSRWAIIDSLHWDIEGENGNEDVWYQEEFNRYEKMYNNLKKTINSKM

Radius of gyration: 25.99 Å; Cα contacts (8 Å, |Δi|>4): 104; chains: 1; bounding box: 75×30×76 Å

Organism: Heliothis virescens (NCBI:txid7102)